Protein AF-A0A2D4SL68-F1 (afdb_monomer)

Structure (mmCIF, N/CA/C/O backbone):
data_AF-A0A2D4SL68-F1
#
_entry.id   AF-A0A2D4SL68-F1
#
loop_
_atom_site.group_PDB
_atom_site.id
_atom_site.type_symbol
_atom_site.label_atom_id
_atom_site.label_alt_id
_atom_site.label_comp_id
_atom_site.label_asym_id
_atom_site.label_entity_id
_atom_site.label_seq_id
_atom_site.pdbx_PDB_ins_code
_atom_site.Cartn_x
_atom_site.Cartn_y
_atom_site.Cartn_z
_atom_site.occupancy
_atom_site.B_iso_or_equiv
_atom_site.auth_seq_id
_atom_site.auth_comp_id
_atom_site.auth_asym_id
_atom_site.auth_atom_id
_atom_site.pdbx_PDB_model_num
ATOM 1 N N . MET A 1 1 ? -15.354 0.102 5.705 1.00 94.56 1 MET A N 1
ATOM 2 C CA . MET A 1 1 ? -15.492 -0.050 4.244 1.00 94.56 1 MET A CA 1
ATOM 3 C C . MET A 1 1 ? -16.709 0.729 3.799 1.00 94.56 1 MET A C 1
ATOM 5 O O . MET A 1 1 ? -17.762 0.611 4.425 1.00 94.56 1 MET A O 1
ATOM 9 N N . LEU A 1 2 ? -16.592 1.509 2.733 1.00 94.75 2 LEU A N 1
ATOM 10 C CA . LEU A 1 2 ? -17.717 2.203 2.116 1.00 94.75 2 LEU A CA 1
ATOM 11 C C . LEU A 1 2 ? -18.391 1.300 1.076 1.00 94.75 2 LEU A C 1
ATOM 13 O O . LEU A 1 2 ? -17.734 0.665 0.252 1.00 94.75 2 LEU A O 1
ATOM 17 N N . LYS A 1 3 ? -19.727 1.238 1.108 1.00 94.50 3 LYS A N 1
ATOM 18 C CA . LYS A 1 3 ? -20.501 0.420 0.159 1.00 94.50 3 LYS A CA 1
ATOM 19 C C . LYS A 1 3 ? -20.326 0.907 -1.287 1.00 94.50 3 LYS A C 1
ATOM 21 O O . LYS A 1 3 ? -20.261 0.088 -2.199 1.00 94.50 3 LYS A O 1
ATOM 26 N N . ASP A 1 4 ? -20.207 2.218 -1.476 1.00 94.00 4 ASP A N 1
ATOM 27 C CA . ASP A 1 4 ? -20.025 2.821 -2.798 1.00 94.00 4 ASP A CA 1
ATOM 28 C C . ASP A 1 4 ? -18.662 2.449 -3.400 1.00 94.00 4 ASP A C 1
ATOM 30 O O . ASP A 1 4 ? -18.604 2.097 -4.576 1.00 94.00 4 ASP A O 1
ATOM 34 N N . HIS A 1 5 ? -17.595 2.387 -2.588 1.00 96.25 5 HIS A N 1
ATOM 35 C CA . HIS A 1 5 ? -16.293 1.858 -3.019 1.00 96.25 5 HIS A CA 1
ATOM 36 C C . HIS A 1 5 ? -16.392 0.409 -3.485 1.00 96.25 5 HIS A C 1
ATOM 38 O O . HIS A 1 5 ? -15.887 0.083 -4.555 1.00 96.25 5 HIS A O 1
ATOM 44 N N . PHE A 1 6 ? -17.082 -0.455 -2.736 1.00 97.25 6 PHE A N 1
ATOM 45 C CA . PHE A 1 6 ? -17.293 -1.842 -3.162 1.00 97.25 6 PHE A CA 1
ATOM 46 C C . PHE A 1 6 ? -17.988 -1.923 -4.530 1.00 97.25 6 PHE A C 1
ATOM 48 O O . PHE A 1 6 ? -17.563 -2.692 -5.389 1.00 97.25 6 PHE A O 1
ATOM 55 N N . HIS A 1 7 ? -19.030 -1.119 -4.761 1.00 96.06 7 HIS A N 1
ATOM 56 C CA . HIS A 1 7 ? -19.737 -1.117 -6.042 1.00 96.06 7 HIS A CA 1
ATOM 57 C C . HIS A 1 7 ? -18.892 -0.555 -7.186 1.00 96.06 7 HIS A C 1
ATOM 59 O O . HIS A 1 7 ? -18.890 -1.132 -8.272 1.00 96.06 7 HIS A O 1
ATOM 65 N N . HIS A 1 8 ? -18.162 0.531 -6.945 1.00 95.88 8 HIS A N 1
ATOM 66 C CA . HIS A 1 8 ? -17.355 1.176 -7.972 1.00 95.88 8 HIS A CA 1
ATOM 67 C C . HIS A 1 8 ? -16.159 0.315 -8.389 1.00 95.88 8 HIS A C 1
ATOM 69 O O . HIS A 1 8 ? -15.967 0.071 -9.575 1.00 95.88 8 HIS A O 1
ATOM 75 N N . PHE A 1 9 ? -15.394 -0.201 -7.422 1.00 97.31 9 PHE A N 1
ATOM 76 C CA . PHE A 1 9 ? -14.240 -1.057 -7.708 1.00 97.31 9 PHE A CA 1
ATOM 77 C C . PHE A 1 9 ? -14.635 -2.490 -8.092 1.00 97.31 9 PHE A C 1
ATOM 79 O O . PHE A 1 9 ? -13.841 -3.175 -8.728 1.00 97.31 9 PHE A O 1
ATOM 86 N N . SER A 1 10 ? -15.846 -2.943 -7.731 1.00 97.50 10 SER A N 1
ATOM 87 C CA . SER A 1 10 ? -16.413 -4.250 -8.110 1.00 97.50 10 SER A CA 1
ATOM 88 C C . SER A 1 10 ? -15.400 -5.406 -7.995 1.00 97.50 10 SER A C 1
ATOM 90 O O . SER A 1 10 ? -15.099 -6.050 -9.005 1.00 97.50 10 SER A O 1
ATOM 92 N N . PRO A 1 11 ? -14.846 -5.671 -6.793 1.00 98.12 11 PRO A N 1
ATOM 93 C CA . PRO A 1 11 ? -13.702 -6.559 -6.658 1.00 98.12 11 PRO A CA 1
ATOM 94 C C . PRO A 1 11 ? -14.009 -7.983 -7.130 1.00 98.12 11 PRO A C 1
ATOM 96 O O . PRO A 1 11 ? -15.110 -8.505 -6.927 1.00 98.12 11 PRO A O 1
ATOM 99 N N . ILE A 1 12 ? -13.010 -8.618 -7.735 1.00 98.38 12 ILE A N 1
ATOM 100 C CA . ILE A 1 12 ? -13.061 -9.981 -8.263 1.00 98.38 12 ILE A CA 1
ATOM 101 C C . ILE A 1 12 ? -12.324 -10.962 -7.347 1.00 98.38 12 ILE A C 1
ATOM 103 O O . ILE A 1 12 ? -11.460 -10.596 -6.550 1.00 98.38 12 ILE A O 1
ATOM 107 N N . CYS A 1 13 ? -12.674 -12.240 -7.453 1.00 98.12 13 CYS A N 1
ATOM 108 C CA . CYS A 1 13 ? -12.059 -13.306 -6.678 1.00 98.12 13 CYS A CA 1
ATOM 109 C C . CYS A 1 13 ? -10.599 -13.538 -7.090 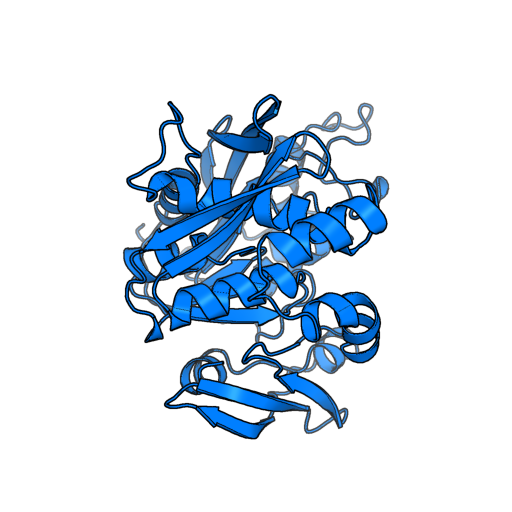1.00 98.12 13 CYS A C 1
ATOM 111 O O . CYS A 1 13 ? -10.326 -14.083 -8.160 1.00 98.12 13 CYS A O 1
ATOM 113 N N . THR A 1 14 ? -9.672 -13.219 -6.185 1.00 95.06 14 THR A N 1
ATOM 114 C CA . THR A 1 14 ? -8.227 -13.434 -6.368 1.00 95.06 14 THR A CA 1
ATOM 115 C C . THR A 1 14 ? -7.869 -14.902 -6.594 1.00 95.06 14 THR A C 1
ATOM 117 O O . THR A 1 14 ? -6.997 -15.196 -7.400 1.00 95.06 14 THR A O 1
ATOM 120 N N . VAL A 1 15 ? -8.576 -15.841 -5.953 1.00 95.44 15 VAL A N 1
ATOM 121 C CA . VAL A 1 15 ? -8.310 -17.284 -6.099 1.00 95.44 15 VAL A CA 1
ATOM 122 C C . VAL A 1 15 ? -8.685 -17.794 -7.488 1.00 95.44 15 VAL A C 1
ATOM 124 O O . VAL A 1 15 ? -7.923 -18.549 -8.083 1.00 95.44 15 VAL A O 1
ATOM 127 N N . CYS A 1 16 ? -9.843 -17.390 -8.022 1.00 96.19 16 CYS A N 1
ATOM 128 C CA . CYS A 1 16 ? -10.225 -17.781 -9.382 1.00 96.19 16 CYS A CA 1
ATOM 129 C C . CYS A 1 16 ? -9.258 -17.160 -10.390 1.00 96.19 16 CYS A C 1
ATOM 131 O O . CYS A 1 16 ? -8.652 -17.885 -11.173 1.00 96.19 16 CYS A O 1
ATOM 133 N N . LYS A 1 17 ? -8.999 -15.851 -10.278 1.00 94.50 17 LYS A N 1
ATOM 134 C CA . LYS A 1 17 ? -8.052 -15.154 -11.153 1.00 94.50 17 LYS A CA 1
ATOM 135 C C . LYS A 1 17 ? -6.696 -15.870 -11.214 1.00 94.50 17 LYS A C 1
ATOM 137 O O . LYS A 1 17 ? -6.200 -16.136 -12.302 1.00 94.50 17 LYS A O 1
ATOM 142 N N . THR A 1 18 ? -6.128 -16.245 -10.068 1.00 91.00 18 THR A N 1
ATOM 143 C CA . THR A 1 18 ? -4.841 -16.955 -10.021 1.00 91.00 18 THR A CA 1
ATOM 144 C C . THR A 1 18 ? -4.916 -18.374 -10.594 1.00 91.00 18 THR A C 1
ATOM 146 O O . THR A 1 18 ? -4.007 -18.781 -11.309 1.00 91.00 18 THR A O 1
ATOM 149 N N . ASN A 1 19 ? -5.976 -19.135 -10.310 1.00 92.31 19 ASN A N 1
ATOM 150 C CA . ASN A 1 19 ? -6.032 -20.556 -10.674 1.00 92.31 19 ASN A CA 1
ATOM 151 C C . ASN A 1 19 ? -6.462 -20.816 -12.123 1.00 92.31 19 ASN A C 1
ATOM 153 O O . ASN A 1 19 ? -6.047 -21.812 -12.711 1.00 92.31 19 ASN A O 1
ATOM 157 N N . ASN A 1 20 ? -7.349 -19.990 -12.677 1.00 90.81 20 ASN A N 1
ATOM 158 C CA . ASN A 1 20 ? -7.955 -20.234 -13.988 1.00 90.81 20 ASN A CA 1
ATOM 159 C C . ASN A 1 20 ? -8.191 -18.961 -14.813 1.00 90.81 20 ASN A C 1
ATOM 161 O O . ASN A 1 20 ? -8.921 -19.020 -15.799 1.00 90.81 20 ASN A O 1
ATOM 165 N N . GLN A 1 21 ? -7.592 -17.831 -14.418 1.00 88.81 21 GLN A N 1
ATOM 166 C CA . GLN A 1 21 ? -7.724 -16.539 -15.103 1.00 88.81 21 GLN A CA 1
ATOM 167 C C . GLN A 1 21 ? -9.180 -16.051 -15.235 1.00 88.81 21 GLN A C 1
ATOM 169 O O . GLN A 1 21 ? -9.484 -15.233 -16.099 1.00 88.81 21 GLN A O 1
ATOM 174 N N . ALA A 1 22 ? -10.092 -16.528 -14.376 1.00 93.19 22 ALA A N 1
ATOM 175 C CA . ALA A 1 22 ? -11.494 -16.128 -14.410 1.00 93.19 22 ALA A CA 1
ATOM 176 C C . ALA A 1 22 ? -11.798 -14.974 -13.442 1.00 93.19 22 ALA A C 1
ATOM 178 O O . ALA A 1 22 ? -11.478 -15.016 -12.249 1.00 93.19 22 ALA A O 1
ATOM 179 N N . GLU A 1 23 ? -12.498 -13.963 -13.951 1.00 95.38 23 GLU A N 1
ATOM 180 C CA . GLU A 1 23 ? -12.920 -12.784 -13.198 1.00 95.38 23 GLU A CA 1
ATOM 181 C C . GLU A 1 23 ? -14.338 -12.952 -12.633 1.00 95.38 23 GLU A C 1
ATOM 183 O O . GLU A 1 23 ? -15.338 -12.550 -13.231 1.00 95.38 23 GLU A O 1
ATOM 188 N N . HIS A 1 24 ? -14.447 -13.538 -11.441 1.00 97.50 24 HIS A N 1
ATOM 189 C CA . HIS A 1 24 ? -15.732 -13.642 -10.745 1.00 97.50 24 HIS A CA 1
ATOM 190 C C . HIS A 1 24 ? -15.898 -12.513 -9.735 1.00 97.50 24 HIS A C 1
ATOM 192 O O . HIS A 1 24 ? -15.178 -12.464 -8.735 1.00 97.50 24 HIS A O 1
ATOM 198 N N . LYS A 1 25 ? -16.868 -11.624 -9.978 1.00 98.06 25 LYS A N 1
ATOM 199 C CA . LYS A 1 25 ? -17.221 -10.544 -9.047 1.00 98.06 25 LYS A CA 1
ATOM 200 C C . LYS A 1 25 ? -17.647 -11.115 -7.701 1.00 98.06 25 LYS A C 1
ATOM 202 O O . LYS A 1 25 ? -18.441 -12.055 -7.628 1.00 98.06 25 LYS A O 1
ATOM 207 N N . LEU A 1 26 ? -17.123 -10.524 -6.639 1.00 98.50 26 LEU A N 1
ATOM 208 C CA . LEU A 1 26 ? -17.465 -10.905 -5.282 1.00 98.50 26 LEU A CA 1
ATOM 209 C C . LEU A 1 26 ? -18.826 -10.334 -4.886 1.00 98.50 26 LEU A C 1
ATOM 211 O O . LEU A 1 26 ? -19.224 -9.257 -5.327 1.00 98.50 26 LEU A O 1
ATOM 215 N N . ILE A 1 27 ? -19.531 -11.054 -4.018 1.00 98.50 27 ILE A N 1
ATOM 216 C CA . ILE A 1 27 ? -20.827 -10.644 -3.478 1.00 98.50 27 ILE A CA 1
ATOM 217 C C . ILE A 1 27 ? -20.641 -10.227 -2.023 1.00 98.50 27 ILE A C 1
ATOM 219 O O . ILE A 1 27 ? -20.079 -10.974 -1.226 1.00 98.50 27 ILE A O 1
ATOM 223 N N . LEU A 1 28 ? -21.122 -9.034 -1.677 1.00 98.50 28 LEU A N 1
ATOM 224 C CA . LEU A 1 28 ? -21.041 -8.472 -0.332 1.00 98.50 28 LEU A CA 1
ATOM 225 C C . LEU A 1 28 ? -22.194 -8.953 0.555 1.00 98.50 28 LEU A C 1
ATOM 227 O O . LEU A 1 28 ? -23.364 -8.741 0.237 1.00 98.50 28 LEU A O 1
ATOM 231 N N . GLN A 1 29 ? -21.848 -9.478 1.727 1.00 98.19 29 GLN A N 1
ATOM 232 C CA . GLN A 1 29 ? -22.763 -9.753 2.825 1.00 98.19 29 GLN A CA 1
ATOM 233 C C . GLN A 1 29 ? -22.363 -8.942 4.063 1.00 98.19 29 GLN A C 1
ATOM 235 O O . GLN A 1 29 ? -21.274 -9.087 4.618 1.00 98.19 29 GLN A O 1
ATOM 240 N N . VAL A 1 30 ? -23.261 -8.060 4.502 1.00 98.19 30 VAL A N 1
ATOM 241 C CA . VAL A 1 30 ? -23.025 -7.153 5.634 1.00 98.19 30 VAL A CA 1
ATOM 242 C C . VAL A 1 30 ? -23.495 -7.810 6.927 1.00 98.19 30 VAL A C 1
ATOM 244 O O . VAL A 1 30 ? -24.644 -8.237 7.009 1.00 98.19 30 VAL A O 1
ATOM 247 N N . ALA A 1 31 ? -22.629 -7.845 7.942 1.00 98.00 31 ALA A N 1
ATOM 248 C CA . ALA A 1 31 ? -22.984 -8.290 9.290 1.00 98.00 31 ALA A CA 1
ATOM 249 C C . ALA A 1 31 ? -23.238 -7.101 10.229 1.00 98.00 31 ALA A C 1
ATOM 251 O O . ALA A 1 31 ? -24.202 -7.102 10.990 1.00 98.00 31 ALA A O 1
ATOM 252 N N . LYS A 1 32 ? -22.407 -6.054 10.143 1.00 97.81 32 LYS A N 1
ATOM 253 C CA . LYS A 1 32 ? -22.480 -4.866 11.000 1.00 97.81 32 LYS A CA 1
ATOM 254 C C . LYS A 1 32 ? -22.141 -3.599 10.229 1.00 97.81 32 LYS A C 1
ATOM 256 O O . LYS A 1 32 ? -21.178 -3.543 9.463 1.00 97.81 32 LYS A O 1
ATOM 261 N N . LYS A 1 33 ? -22.919 -2.550 10.486 1.00 96.19 33 LYS A N 1
ATOM 262 C CA . LYS A 1 33 ? -22.809 -1.235 9.852 1.00 96.19 33 LYS A CA 1
ATOM 263 C C . LYS A 1 33 ? -22.896 -0.133 10.905 1.00 96.19 33 LYS A C 1
ATOM 265 O O . LYS A 1 33 ? -23.710 -0.225 11.820 1.00 96.19 33 LYS A O 1
ATOM 270 N N . VAL A 1 34 ? -22.108 0.925 10.732 1.00 93.56 34 VAL A N 1
ATOM 271 C CA . VAL A 1 34 ? -22.175 2.170 11.508 1.00 93.56 34 VAL A CA 1
ATOM 272 C C . VAL A 1 34 ? -22.242 3.347 10.534 1.00 93.56 34 VAL A C 1
ATOM 274 O O . VAL A 1 34 ? -21.313 3.598 9.767 1.00 93.56 34 VAL A O 1
ATOM 277 N N . GLY A 1 35 ? -23.357 4.082 10.531 1.00 90.69 35 GLY A N 1
ATOM 278 C CA . GLY A 1 35 ? -23.561 5.179 9.578 1.00 90.69 35 GLY A CA 1
ATOM 279 C C . GLY A 1 35 ? -23.593 4.661 8.140 1.00 90.69 35 GLY A C 1
ATOM 280 O O . GLY A 1 35 ? -24.467 3.874 7.810 1.00 90.69 35 GLY A O 1
ATOM 281 N N . VAL A 1 36 ? -22.659 5.076 7.283 1.00 89.69 36 VAL A N 1
ATOM 282 C CA . VAL A 1 36 ? -22.483 4.539 5.913 1.00 89.69 36 VAL A CA 1
ATOM 283 C C . VAL A 1 36 ? -21.385 3.473 5.817 1.00 89.69 36 VAL A C 1
ATOM 285 O O . VAL A 1 36 ? -21.245 2.830 4.778 1.00 89.69 36 VAL A O 1
ATOM 288 N N . ASN A 1 37 ? -20.630 3.263 6.898 1.00 93.38 37 ASN A N 1
ATOM 289 C CA . ASN A 1 37 ? -19.503 2.344 6.936 1.00 93.38 37 ASN A CA 1
ATOM 290 C C . ASN A 1 37 ? -19.967 0.936 7.304 1.00 93.38 37 ASN A C 1
ATOM 292 O O . ASN A 1 37 ? -20.704 0.729 8.267 1.00 93.38 37 ASN A O 1
ATOM 296 N N . ILE A 1 38 ? -19.507 -0.042 6.538 1.00 97.56 38 ILE A N 1
ATOM 297 C CA . ILE A 1 38 ? -19.560 -1.454 6.900 1.00 97.56 38 ILE A CA 1
ATOM 298 C C . ILE A 1 38 ? -18.353 -1.717 7.794 1.00 97.56 38 ILE A C 1
ATOM 300 O O . ILE A 1 38 ? -17.221 -1.487 7.363 1.00 97.56 38 ILE A O 1
ATOM 304 N N . GLU A 1 39 ? -18.620 -2.155 9.022 1.00 97.31 39 GLU A N 1
ATOM 305 C CA . GLU A 1 39 ? -17.613 -2.464 10.045 1.00 97.31 39 GLU A CA 1
ATOM 306 C C . GLU A 1 39 ? -17.250 -3.949 10.021 1.00 97.31 39 GLU A C 1
ATOM 308 O O . GLU A 1 39 ? -16.078 -4.306 10.114 1.00 97.31 39 GLU A O 1
ATOM 313 N N . GLU A 1 40 ? -18.255 -4.816 9.867 1.00 98.38 40 GLU A N 1
ATOM 314 C CA . GLU A 1 40 ? -18.073 -6.266 9.824 1.00 98.38 40 GLU A CA 1
ATOM 315 C C . GLU A 1 40 ? -18.962 -6.876 8.737 1.00 98.38 40 GLU A C 1
ATOM 317 O O . GLU A 1 40 ? -20.089 -6.433 8.479 1.00 98.38 40 GLU A O 1
ATOM 322 N N . GLY A 1 41 ? -18.462 -7.919 8.093 1.00 98.38 41 GLY A N 1
ATOM 323 C CA . GLY A 1 41 ? -19.148 -8.616 7.015 1.00 98.38 41 GLY A CA 1
ATOM 324 C C . GLY A 1 41 ? -18.195 -9.558 6.30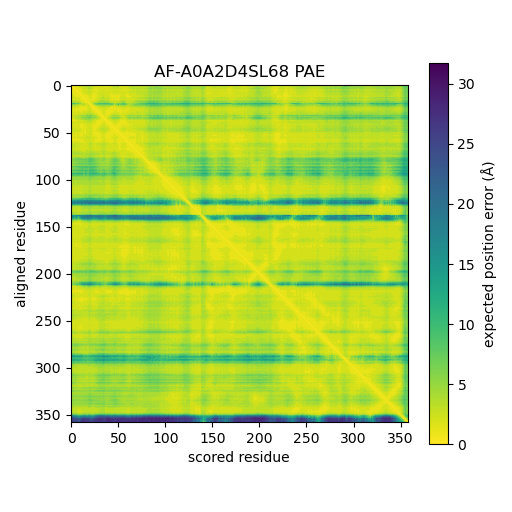5 1.00 98.38 41 GLY A C 1
ATOM 325 O O . GLY A 1 41 ? -17.122 -9.877 6.813 1.00 98.38 41 GLY A O 1
ATOM 326 N N . HIS A 1 42 ? -18.575 -9.991 5.116 1.00 98.56 42 HIS A N 1
ATOM 327 C CA . HIS A 1 42 ? -17.683 -10.726 4.238 1.00 98.56 42 HIS A CA 1
ATOM 328 C C . HIS A 1 42 ? -18.073 -10.520 2.779 1.00 98.56 42 HIS A C 1
ATOM 330 O O . HIS A 1 42 ? -19.218 -10.199 2.457 1.00 98.56 42 HIS A O 1
ATOM 336 N N . LEU A 1 43 ? -17.103 -10.715 1.898 1.00 98.56 43 LEU A N 1
ATOM 337 C CA . LEU A 1 43 ? -17.315 -10.906 0.476 1.00 98.56 43 LEU A CA 1
ATOM 338 C C . LEU A 1 43 ? -17.190 -12.400 0.175 1.00 98.56 43 LEU A C 1
ATOM 340 O O . LEU A 1 43 ? -16.349 -13.071 0.770 1.00 98.56 43 LEU A O 1
ATOM 344 N N . TYR A 1 44 ? -17.983 -12.939 -0.744 1.00 97.94 44 TYR A N 1
ATOM 345 C CA . TYR A 1 44 ? -17.821 -14.325 -1.183 1.00 97.94 44 TYR A CA 1
ATOM 346 C C . TYR A 1 44 ? -17.848 -14.451 -2.702 1.00 97.94 44 TYR A C 1
ATOM 348 O O . TYR A 1 44 ? -18.523 -13.693 -3.401 1.00 97.94 44 TYR A O 1
ATOM 356 N N . CYS A 1 45 ? -17.094 -15.420 -3.214 1.00 98.25 45 CYS A N 1
ATOM 357 C CA . CYS A 1 45 ? -17.104 -15.776 -4.624 1.00 98.25 45 CYS A CA 1
ATOM 358 C C . CYS A 1 45 ? -18.266 -16.743 -4.908 1.00 98.25 45 CYS A C 1
ATOM 360 O O . CYS A 1 45 ? -18.345 -17.790 -4.256 1.00 98.25 45 CYS A O 1
ATOM 362 N N . PRO A 1 46 ? -19.154 -16.452 -5.877 1.00 97.75 46 PRO A N 1
ATOM 363 C CA . PRO A 1 46 ? -20.251 -17.356 -6.218 1.00 97.75 46 PRO A CA 1
ATOM 364 C C . PRO A 1 46 ? -19.769 -18.683 -6.823 1.00 97.75 46 PRO A C 1
ATOM 366 O O . PRO A 1 46 ? -20.471 -19.680 -6.670 1.00 97.75 46 PRO A O 1
ATOM 369 N N . GLU A 1 47 ? -18.573 -18.726 -7.417 1.00 97.56 47 GLU A N 1
ATOM 370 C CA . GLU A 1 47 ? -18.026 -19.923 -8.067 1.00 97.56 47 GLU A CA 1
ATOM 371 C C . GLU A 1 47 ? -17.229 -20.802 -7.101 1.00 97.56 47 GLU A C 1
ATOM 373 O O . GLU A 1 47 ? -17.713 -21.839 -6.652 1.00 97.56 47 GLU A O 1
ATOM 378 N N . CYS A 1 48 ? -16.026 -20.373 -6.702 1.00 96.50 48 CYS A N 1
ATOM 379 C CA . CYS A 1 48 ? -15.144 -21.184 -5.855 1.00 96.50 48 CYS A CA 1
ATOM 380 C C . CYS A 1 48 ? -15.528 -21.185 -4.367 1.00 96.50 48 CYS A C 1
ATOM 382 O O . CYS A 1 48 ? -14.844 -21.810 -3.559 1.00 96.50 48 CYS A O 1
ATOM 384 N N . LYS A 1 49 ? -16.585 -20.452 -3.986 1.00 96.69 49 LYS A N 1
ATOM 385 C CA . LYS A 1 49 ? -17.082 -20.306 -2.605 1.00 96.69 49 LYS A CA 1
ATOM 386 C C . LYS A 1 49 ? -16.075 -19.717 -1.613 1.00 96.69 49 LYS A C 1
ATOM 388 O O . LYS A 1 49 ? -16.324 -19.742 -0.410 1.00 96.69 49 LYS A O 1
ATOM 393 N N . LYS A 1 50 ? -14.959 -19.153 -2.092 1.00 97.31 50 LYS A N 1
ATOM 394 C CA . LYS A 1 50 ? -13.988 -18.463 -1.237 1.00 97.31 50 LYS A CA 1
ATOM 395 C C . LYS A 1 50 ? -14.657 -17.287 -0.531 1.00 97.31 50 LYS A C 1
ATOM 397 O O . LYS A 1 50 ? -15.406 -16.539 -1.161 1.00 97.31 50 LYS A O 1
ATOM 402 N N . VAL A 1 51 ? -14.361 -17.132 0.756 1.00 98.12 51 VAL A N 1
ATOM 403 C CA . VAL A 1 51 ? -14.883 -16.065 1.612 1.00 98.12 51 VAL A CA 1
ATOM 404 C C . VAL A 1 51 ? -13.736 -15.158 2.043 1.00 98.12 51 VAL A C 1
ATOM 406 O O . VAL A 1 51 ? -12.669 -15.631 2.424 1.00 98.12 51 VAL A O 1
ATOM 409 N N . TYR A 1 52 ? -13.984 -13.856 1.996 1.00 98.50 52 TYR A N 1
ATOM 410 C CA . TYR A 1 52 ? -13.050 -12.791 2.326 1.00 98.50 52 TYR A CA 1
ATOM 411 C C . TYR A 1 52 ? -13.678 -11.914 3.414 1.00 98.50 52 TYR A C 1
ATOM 413 O O . TYR A 1 52 ? -14.677 -11.239 3.151 1.00 98.50 52 TYR A O 1
ATOM 421 N N . PRO A 1 53 ? -13.176 -11.939 4.654 1.00 98.50 53 PRO A N 1
ATOM 422 C CA . PRO A 1 53 ? -13.805 -11.215 5.748 1.00 98.50 53 PRO A CA 1
ATOM 423 C C . PRO A 1 53 ? -13.589 -9.703 5.639 1.00 98.50 53 PRO A C 1
ATOM 425 O O . PRO A 1 53 ? -12.596 -9.227 5.092 1.00 98.50 53 PRO A O 1
ATOM 428 N N . ILE A 1 54 ? -14.524 -8.947 6.208 1.00 98.62 54 ILE A N 1
ATOM 429 C CA . ILE A 1 54 ? -14.401 -7.512 6.462 1.00 98.62 54 ILE A CA 1
ATOM 430 C C . ILE A 1 54 ? -14.325 -7.348 7.976 1.00 98.62 54 ILE A C 1
ATOM 432 O O . ILE A 1 54 ? -15.280 -7.699 8.670 1.00 98.62 54 ILE A O 1
ATOM 436 N N . LEU A 1 55 ? -13.203 -6.832 8.481 1.00 98.00 55 LEU A N 1
ATOM 437 C CA . LEU A 1 55 ? -12.944 -6.644 9.912 1.00 98.00 55 LEU A CA 1
ATOM 438 C C . LEU A 1 55 ? -12.497 -5.203 10.163 1.00 98.00 55 LEU A C 1
ATOM 440 O O . LEU A 1 55 ? -11.632 -4.712 9.446 1.00 98.00 55 LEU A O 1
ATOM 444 N N . HIS A 1 56 ? -13.060 -4.520 11.166 1.00 96.94 56 HIS A N 1
ATOM 445 C CA . HIS A 1 56 ? -12.793 -3.088 11.431 1.00 96.94 56 HIS A CA 1
ATOM 446 C C . HIS A 1 56 ? -13.006 -2.199 10.196 1.00 96.94 56 HIS A C 1
ATOM 448 O O . HIS A 1 56 ? -12.287 -1.232 9.956 1.00 96.94 56 HIS A O 1
ATOM 454 N N . GLY A 1 57 ? -13.959 -2.589 9.350 1.00 97.62 57 GLY A N 1
ATOM 455 C CA . GLY A 1 57 ? -14.217 -1.954 8.070 1.00 9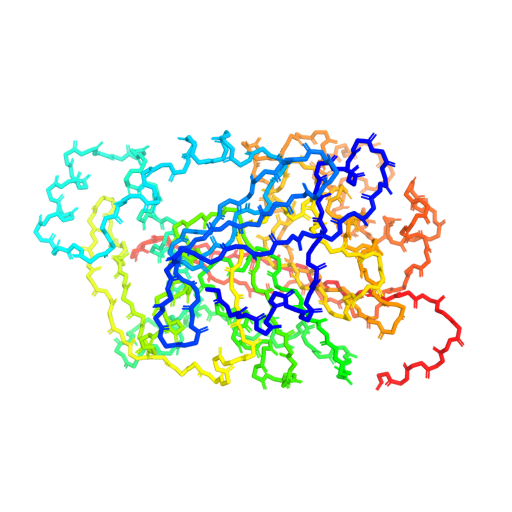7.62 57 GLY A CA 1
ATOM 456 C C . GLY A 1 57 ? -13.116 -2.125 7.023 1.00 97.62 57 GLY A C 1
ATOM 457 O O . GLY A 1 57 ? -13.143 -1.408 6.027 1.00 97.62 57 GLY A O 1
ATOM 458 N N . ILE A 1 58 ? -12.198 -3.070 7.193 1.00 98.56 58 ILE A N 1
ATOM 459 C CA . ILE A 1 58 ? -11.134 -3.385 6.238 1.00 98.56 58 ILE A CA 1
ATOM 460 C C . ILE A 1 58 ? -11.463 -4.737 5.592 1.00 98.56 58 ILE A C 1
ATOM 462 O O . ILE A 1 58 ? -11.445 -5.763 6.279 1.00 98.56 58 ILE A O 1
ATOM 466 N N . PRO A 1 59 ? -11.800 -4.775 4.293 1.00 98.56 59 PRO A N 1
ATOM 467 C CA . PRO A 1 59 ? -11.887 -6.013 3.527 1.00 98.56 59 PRO A CA 1
ATOM 468 C C . PRO A 1 59 ? -10.514 -6.665 3.412 1.00 98.56 59 PRO A C 1
ATOM 470 O O . PRO A 1 59 ? -9.546 -5.991 3.073 1.00 98.56 59 PRO A O 1
ATOM 473 N N . ILE A 1 60 ? -10.441 -7.968 3.666 1.00 98.62 60 ILE A N 1
ATOM 474 C CA . ILE A 1 60 ? -9.220 -8.770 3.556 1.00 98.62 60 ILE A CA 1
ATOM 475 C C . ILE A 1 60 ? -9.310 -9.603 2.277 1.00 98.62 60 ILE A C 1
ATOM 477 O O . ILE A 1 60 ? -9.893 -10.685 2.271 1.00 98.62 60 ILE A O 1
ATOM 481 N N . LEU A 1 61 ?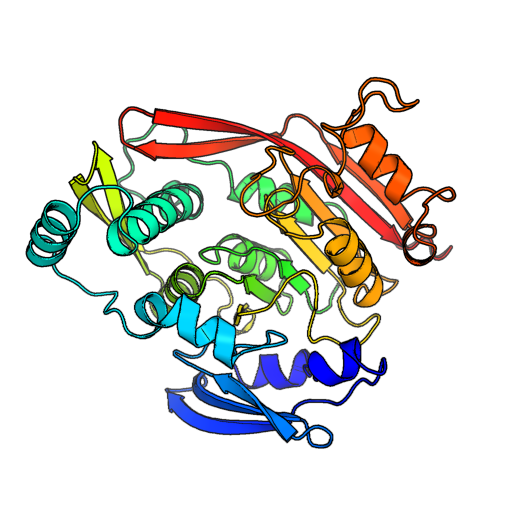 -8.751 -9.080 1.185 1.00 98.00 61 LEU A N 1
ATOM 482 C CA . LEU A 1 61 ? -8.842 -9.616 -0.179 1.00 98.00 61 LEU A CA 1
ATOM 483 C C . LEU A 1 61 ? -7.510 -10.195 -0.665 1.00 98.00 61 LEU A C 1
ATOM 485 O O . LEU A 1 61 ? -7.083 -9.976 -1.794 1.00 98.00 61 LEU A O 1
ATOM 489 N N . VAL A 1 62 ? -6.860 -10.966 0.199 1.00 96.56 62 VAL A N 1
ATOM 490 C CA . VAL A 1 62 ? -5.648 -11.729 -0.126 1.00 96.56 62 VAL A CA 1
ATOM 491 C C . VAL A 1 62 ? -6.005 -13.139 -0.623 1.00 96.56 62 VAL A C 1
ATOM 493 O O . VAL A 1 62 ? -7.083 -13.633 -0.291 1.00 96.56 62 VAL A O 1
ATOM 496 N N . PRO A 1 63 ? -5.139 -13.836 -1.381 1.00 93.12 63 PRO A N 1
ATOM 497 C CA . PRO A 1 63 ? -5.441 -15.185 -1.878 1.00 93.12 63 PRO A CA 1
ATOM 498 C C . PRO A 1 63 ? -5.769 -16.202 -0.766 1.00 93.12 63 PRO A C 1
ATOM 500 O O . PRO A 1 63 ? -6.660 -17.041 -0.923 1.00 93.12 63 PRO A O 1
ATOM 503 N N . ASN A 1 64 ? -5.076 -16.109 0.375 1.00 95.62 64 ASN A N 1
ATOM 504 C CA . ASN A 1 64 ? -5.261 -16.977 1.541 1.00 95.62 64 ASN A CA 1
ATOM 505 C C . ASN A 1 64 ? -5.595 -16.144 2.800 1.00 95.62 64 ASN A C 1
ATOM 507 O O . ASN A 1 64 ? -4.706 -15.863 3.609 1.00 95.62 64 ASN A O 1
ATOM 511 N N . PRO A 1 65 ? -6.860 -15.705 2.965 1.00 95.94 65 PRO A N 1
ATOM 512 C CA . PRO A 1 65 ? -7.278 -14.887 4.100 1.00 95.94 65 PRO A CA 1
ATOM 513 C C . PRO A 1 65 ? -7.112 -15.608 5.439 1.00 95.94 65 PRO A C 1
ATOM 515 O O . PRO A 1 65 ? -6.849 -14.956 6.443 1.00 95.94 65 PRO A O 1
ATOM 518 N N . GLU A 1 66 ? -7.216 -16.936 5.477 1.00 96.06 66 GLU A N 1
ATOM 519 C CA . GLU A 1 66 ? -7.053 -17.723 6.696 1.00 96.06 66 GLU A CA 1
ATOM 520 C C . GLU A 1 66 ? -5.613 -17.637 7.217 1.00 96.06 66 GLU A C 1
ATOM 522 O O . GLU A 1 66 ? -5.403 -17.295 8.382 1.00 96.06 66 GLU A O 1
ATOM 527 N N . ALA A 1 67 ? -4.620 -17.874 6.351 1.00 97.00 67 ALA A N 1
ATOM 528 C CA . ALA A 1 67 ? -3.207 -17.740 6.713 1.00 97.00 67 ALA A CA 1
ATOM 529 C C . ALA A 1 67 ? -2.856 -16.295 7.099 1.00 97.00 67 ALA A C 1
ATOM 531 O O . ALA A 1 67 ? -2.181 -16.063 8.102 1.00 97.00 67 ALA A O 1
ATOM 532 N N . TYR A 1 68 ? -3.376 -15.318 6.354 1.00 97.25 68 TYR A N 1
ATOM 533 C CA . TYR A 1 68 ? -3.173 -13.904 6.654 1.00 97.25 68 TYR A CA 1
ATOM 534 C C . TYR A 1 68 ? -3.719 -13.505 8.031 1.00 97.25 68 TYR A C 1
ATOM 536 O O . TYR A 1 68 ? -3.036 -12.823 8.796 1.00 97.25 68 TYR A O 1
ATOM 544 N N . ILE A 1 69 ? -4.932 -13.949 8.380 1.00 96.88 69 ILE A N 1
ATOM 545 C CA . ILE A 1 69 ? -5.538 -13.668 9.688 1.00 96.88 69 ILE A CA 1
ATOM 546 C C . ILE A 1 69 ? -4.739 -14.330 10.806 1.00 96.88 69 ILE A C 1
ATOM 548 O O . ILE A 1 69 ? -4.521 -13.695 11.833 1.00 96.88 69 ILE A O 1
ATOM 552 N N . GLN A 1 70 ? -4.275 -15.570 10.619 1.00 96.38 70 GLN A N 1
ATOM 553 C CA . GLN A 1 70 ? -3.432 -16.250 11.609 1.00 96.38 70 GLN A CA 1
ATOM 554 C C . GLN A 1 70 ? -2.150 -15.460 11.893 1.00 96.38 70 GLN A C 1
ATOM 556 O O . GLN A 1 70 ? -1.786 -15.281 13.053 1.00 96.38 70 GLN A O 1
ATOM 561 N N . GLN A 1 71 ? -1.508 -14.930 10.850 1.00 94.44 71 GLN A N 1
ATOM 562 C CA . GLN A 1 71 ? -0.303 -14.107 10.976 1.00 94.44 71 GLN A CA 1
ATOM 563 C C . GLN A 1 71 ? -0.599 -12.717 11.565 1.00 94.44 71 GLN A C 1
ATOM 565 O O . GLN A 1 71 ? 0.210 -12.175 12.313 1.00 94.44 71 GLN A O 1
ATOM 570 N N . SER A 1 72 ? -1.780 -12.161 11.284 1.00 94.75 72 SER A N 1
ATOM 571 C CA . SER A 1 72 ? -2.171 -10.799 11.673 1.00 94.75 72 SER A CA 1
ATOM 572 C C . SER A 1 72 ? -3.046 -10.730 12.929 1.00 94.75 72 SER A C 1
ATOM 574 O O . SER A 1 72 ? -3.533 -9.653 13.279 1.00 94.75 72 SER A O 1
ATOM 576 N N . ILE A 1 73 ? -3.270 -11.849 13.627 1.00 94.94 73 ILE A N 1
ATOM 577 C CA . ILE A 1 73 ? -4.292 -11.957 14.681 1.00 94.94 73 ILE A CA 1
ATOM 578 C C . ILE A 1 73 ? -4.096 -10.943 15.811 1.00 94.94 73 ILE A C 1
ATOM 580 O O . ILE A 1 73 ? -5.066 -10.370 16.316 1.00 94.94 73 ILE A O 1
ATOM 584 N N . LEU A 1 74 ? -2.840 -10.665 16.172 1.00 92.06 74 LEU A N 1
ATOM 585 C CA . LEU A 1 74 ? -2.510 -9.657 17.175 1.00 92.06 74 LEU A CA 1
ATOM 586 C C . LEU A 1 74 ? -2.921 -8.263 16.693 1.00 92.06 74 LEU A C 1
ATOM 588 O O . LEU A 1 74 ? -3.604 -7.553 17.417 1.00 92.06 74 LEU A O 1
ATOM 592 N N . HIS A 1 75 ? -2.610 -7.894 15.451 1.00 92.94 75 HIS A N 1
ATOM 593 C CA . HIS A 1 75 ? -2.971 -6.588 14.885 1.00 92.94 75 HIS A CA 1
ATOM 594 C C . HIS A 1 75 ? -4.490 -6.408 14.734 1.00 92.94 75 HIS A C 1
ATOM 596 O O . HIS A 1 75 ? -5.019 -5.303 14.896 1.00 92.94 75 HIS A O 1
ATOM 602 N N . ILE A 1 76 ? -5.201 -7.503 14.450 1.00 94.88 76 ILE A N 1
ATOM 603 C CA . ILE A 1 76 ? -6.660 -7.519 14.310 1.00 94.88 76 ILE A CA 1
ATOM 604 C C . ILE A 1 76 ? -7.348 -7.340 15.668 1.00 94.88 76 ILE A C 1
ATOM 606 O O . ILE A 1 76 ? -8.313 -6.583 15.771 1.00 94.88 76 ILE A O 1
ATOM 610 N N . THR A 1 77 ? -6.875 -8.023 16.711 1.00 93.88 77 THR A N 1
ATOM 611 C CA . THR A 1 77 ? -7.558 -8.066 18.018 1.00 93.88 77 THR A CA 1
ATOM 612 C C . THR A 1 77 ? -7.062 -7.017 19.013 1.00 93.88 77 THR A C 1
ATOM 614 O O . THR A 1 77 ? -7.776 -6.687 19.959 1.00 93.88 77 THR A O 1
ATOM 617 N N . GLN A 1 78 ? -5.867 -6.460 18.807 1.00 89.25 78 GLN A N 1
ATOM 618 C CA . GLN A 1 78 ? -5.260 -5.499 19.722 1.00 89.25 78 GLN A CA 1
ATOM 619 C C . GLN A 1 78 ? -6.102 -4.225 19.872 1.00 89.25 78 GLN A C 1
ATOM 621 O O . GLN A 1 78 ? -6.572 -3.623 18.902 1.00 89.25 78 GLN A O 1
ATOM 626 N N . ASN A 1 79 ? -6.230 -3.755 21.112 1.00 87.69 79 ASN A N 1
ATOM 627 C CA . ASN A 1 79 ? -6.756 -2.426 21.384 1.00 87.69 79 ASN A CA 1
ATOM 628 C C . ASN A 1 79 ? -5.718 -1.365 20.975 1.00 87.69 79 ASN A C 1
ATOM 630 O O . ASN A 1 79 ? -4.595 -1.383 21.472 1.00 87.69 79 ASN A O 1
ATOM 634 N N . ILE A 1 80 ? -6.096 -0.442 20.088 1.00 86.31 80 ILE A N 1
ATOM 635 C CA . ILE A 1 80 ? -5.238 0.680 19.660 1.00 86.31 80 ILE A CA 1
ATOM 636 C C . ILE A 1 80 ? -5.300 1.868 20.630 1.00 86.31 80 ILE A C 1
ATOM 638 O O . ILE A 1 80 ? -4.418 2.719 20.625 1.00 86.31 80 ILE A O 1
ATOM 642 N N . ASN A 1 81 ? -6.319 1.903 21.494 1.00 85.62 81 ASN A N 1
ATOM 643 C CA . ASN A 1 81 ? -6.558 2.953 22.479 1.00 85.62 81 ASN A CA 1
ATOM 644 C C . ASN A 1 81 ? -6.089 2.493 23.864 1.00 85.62 81 ASN A C 1
ATOM 646 O O . ASN A 1 81 ? -6.885 2.292 24.785 1.00 85.62 81 ASN A O 1
ATOM 650 N N . THR A 1 82 ? -4.787 2.268 24.000 1.00 89.12 82 THR A N 1
ATOM 651 C CA . THR A 1 82 ? -4.143 1.917 25.272 1.00 89.12 82 THR A CA 1
ATOM 652 C C . THR A 1 82 ? -3.710 3.167 26.039 1.00 89.12 82 THR A C 1
ATOM 654 O O . THR A 1 82 ? -3.582 4.265 25.487 1.00 89.12 82 THR A O 1
ATOM 657 N N . THR A 1 83 ? -3.474 3.025 27.345 1.00 89.38 83 THR A N 1
ATOM 658 C CA . THR A 1 83 ? -2.908 4.104 28.167 1.00 89.38 83 THR A CA 1
ATOM 659 C C . THR A 1 83 ? -1.377 4.105 28.077 1.00 89.38 83 THR A C 1
ATOM 661 O O . THR A 1 83 ? -0.780 3.052 27.838 1.00 89.38 83 THR A O 1
ATOM 664 N N . PRO A 1 84 ? -0.706 5.247 28.325 1.00 85.69 84 PRO A N 1
ATOM 665 C CA . PRO A 1 84 ? 0.756 5.284 28.399 1.00 85.69 84 PRO A CA 1
ATOM 666 C C . PRO A 1 84 ? 1.331 4.287 29.416 1.00 85.69 84 PRO A C 1
ATOM 668 O O . PRO A 1 84 ? 2.328 3.632 29.133 1.00 85.69 84 PRO A O 1
ATOM 671 N N . PHE A 1 85 ? 0.661 4.121 30.564 1.00 89.00 85 PHE A N 1
ATOM 672 C CA . PHE A 1 85 ? 1.054 3.160 31.597 1.00 89.00 85 PHE A CA 1
ATOM 673 C C . PHE A 1 85 ? 1.047 1.717 31.077 1.00 89.00 85 PHE A C 1
ATOM 675 O O . PHE A 1 85 ? 2.006 0.979 31.291 1.00 89.00 85 PHE A O 1
ATOM 682 N N . PHE A 1 86 ? -0.013 1.322 30.363 1.00 90.31 86 PHE A N 1
ATOM 683 C CA . PHE A 1 86 ? -0.103 -0.005 29.755 1.00 90.31 86 PHE A CA 1
ATOM 684 C C . PHE A 1 86 ? 1.017 -0.223 28.732 1.00 90.31 86 PHE A C 1
ATOM 686 O O . PHE A 1 86 ? 1.721 -1.227 28.784 1.00 90.31 86 PHE A O 1
ATOM 693 N N . ASP A 1 87 ? 1.222 0.736 27.828 1.00 86.44 87 ASP A N 1
ATOM 694 C CA . ASP A 1 87 ? 2.198 0.590 26.745 1.00 86.44 87 ASP A CA 1
ATOM 695 C C . ASP A 1 87 ? 3.640 0.533 27.209 1.00 86.44 87 ASP A C 1
ATOM 697 O O . ASP A 1 87 ? 4.459 -0.111 26.542 1.00 86.44 87 ASP A O 1
ATOM 701 N N . GLN A 1 88 ? 3.934 1.227 28.308 1.00 83.69 88 GLN A N 1
ATOM 702 C CA . GLN A 1 88 ? 5.232 1.186 28.948 1.00 83.69 88 GLN A CA 1
ATOM 703 C C . GLN A 1 88 ? 5.488 -0.211 29.506 1.00 83.69 88 GLN A C 1
ATOM 705 O O . GLN A 1 88 ? 6.421 -0.872 29.062 1.00 83.69 88 GLN A O 1
ATOM 710 N N . TRP A 1 89 ? 4.623 -0.705 30.395 1.00 89.25 89 TRP A N 1
ATOM 711 C CA . TRP A 1 89 ? 4.833 -2.008 31.023 1.00 89.25 89 TRP A CA 1
ATOM 712 C C . TRP A 1 89 ? 4.817 -3.155 30.023 1.00 89.25 89 TRP A C 1
ATOM 714 O O . TRP A 1 89 ? 5.701 -4.006 30.071 1.00 89.25 89 TRP A O 1
ATOM 724 N N . VAL A 1 90 ? 3.868 -3.175 29.084 1.00 88.56 90 VAL A N 1
ATOM 725 C CA . VAL A 1 90 ? 3.829 -4.222 28.053 1.00 88.56 90 VAL A CA 1
ATOM 726 C C . VAL A 1 90 ? 5.046 -4.119 27.138 1.00 88.56 90 VAL A C 1
ATOM 728 O O . VAL A 1 90 ? 5.690 -5.125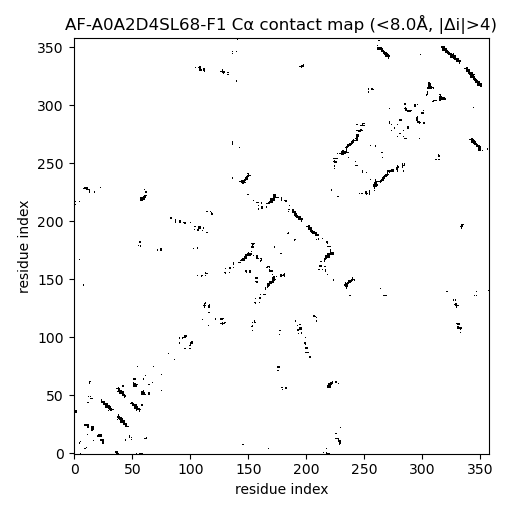 26.866 1.00 88.56 90 VAL A O 1
ATOM 731 N N . GLY A 1 91 ? 5.411 -2.911 26.699 1.00 83.56 91 GLY A N 1
ATOM 732 C CA . GLY A 1 91 ? 6.569 -2.706 25.829 1.00 83.56 91 GLY A CA 1
ATOM 733 C C . GLY A 1 91 ? 7.893 -3.112 26.474 1.00 83.56 91 GLY A C 1
ATOM 734 O O . GLY A 1 91 ? 8.687 -3.810 25.848 1.00 83.56 91 GLY A O 1
ATOM 735 N N . GLU A 1 92 ? 8.126 -2.695 27.717 1.00 86.88 92 GLU A N 1
ATOM 736 C CA . GLU A 1 92 ? 9.334 -3.037 28.471 1.00 86.88 92 GLU A CA 1
ATOM 737 C C . GLU A 1 92 ? 9.376 -4.529 28.832 1.00 86.88 92 GLU A C 1
ATOM 739 O O . GLU A 1 92 ? 10.435 -5.141 28.720 1.00 86.88 92 GLU A O 1
ATOM 744 N N . SER A 1 93 ? 8.234 -5.136 29.179 1.00 91.56 93 SER A N 1
ATOM 745 C CA . SER A 1 93 ? 8.172 -6.560 29.551 1.00 91.56 93 SER A CA 1
ATOM 746 C C . SER A 1 93 ? 8.305 -7.501 28.353 1.00 91.56 93 SER A C 1
ATOM 748 O O . SER A 1 93 ? 8.954 -8.536 28.463 1.00 91.56 93 SER A O 1
ATOM 750 N N . CYS A 1 94 ? 7.697 -7.172 27.207 1.00 89.25 94 CYS A N 1
ATOM 751 C CA . CYS A 1 94 ? 7.844 -7.967 25.983 1.00 89.25 94 CYS A CA 1
ATOM 752 C C . CYS A 1 94 ? 9.253 -7.853 25.389 1.00 89.25 94 CYS A C 1
ATOM 754 O O . CYS A 1 94 ? 9.705 -8.769 24.705 1.00 89.25 94 CYS A O 1
ATOM 756 N N . GLY A 1 95 ? 9.935 -6.735 25.645 1.00 87.94 95 GLY A N 1
ATOM 757 C CA . GLY A 1 95 ? 11.291 -6.495 25.181 1.00 87.94 95 GLY A CA 1
ATOM 758 C C . GLY A 1 95 ? 11.398 -6.171 23.683 1.00 87.94 95 GLY A C 1
ATOM 759 O O . GLY A 1 95 ? 10.399 -6.160 22.945 1.00 87.94 95 GLY A O 1
ATOM 760 N N . PRO A 1 96 ? 12.628 -5.868 23.230 1.00 87.75 96 PRO A N 1
ATOM 761 C CA . PRO A 1 96 ? 12.902 -5.503 21.847 1.00 87.75 96 PRO A CA 1
ATOM 762 C C . PRO A 1 96 ? 12.628 -6.667 20.893 1.00 87.75 96 PRO A C 1
ATOM 764 O O . PRO A 1 96 ? 12.850 -7.828 21.231 1.00 87.75 96 PRO A O 1
ATOM 767 N N . SER A 1 97 ? 12.201 -6.348 19.672 1.00 88.00 97 SER A N 1
ATOM 768 C CA . SER A 1 97 ? 11.912 -7.325 18.601 1.00 88.00 97 SER A CA 1
ATOM 769 C C . SER A 1 97 ? 10.720 -8.254 18.863 1.00 88.00 97 SER A C 1
ATOM 771 O O . SER A 1 97 ? 10.420 -9.116 18.040 1.00 88.00 97 SER A O 1
ATOM 773 N N . SER A 1 98 ? 10.000 -8.071 19.973 1.00 91.31 98 SER A N 1
ATOM 774 C CA . SER A 1 98 ? 8.682 -8.680 20.145 1.00 91.31 98 SER A CA 1
ATOM 775 C C . SER A 1 98 ? 7.714 -8.164 19.076 1.00 91.31 98 SER A C 1
ATOM 777 O O . SER A 1 98 ? 7.855 -7.041 18.588 1.00 91.31 98 SER A O 1
ATOM 779 N N . SER A 1 99 ? 6.684 -8.943 18.737 1.00 88.69 99 SER A N 1
ATOM 780 C CA . SER A 1 99 ? 5.647 -8.509 17.786 1.00 88.69 99 SER A CA 1
ATOM 781 C C . SER A 1 99 ? 5.004 -7.180 18.202 1.00 88.69 99 SER A C 1
ATOM 783 O O . SER A 1 99 ? 4.743 -6.319 17.360 1.00 88.69 99 SER A O 1
ATOM 785 N N . TYR A 1 100 ? 4.819 -6.978 19.510 1.00 89.38 100 TYR A N 1
ATOM 786 C CA . TYR A 1 100 ? 4.324 -5.730 20.082 1.00 89.38 100 TYR A CA 1
ATOM 787 C C . TYR A 1 100 ? 5.261 -4.548 19.811 1.00 89.38 100 TYR A C 1
ATOM 789 O O . TYR A 1 100 ? 4.822 -3.493 19.350 1.00 89.38 100 TYR A O 1
ATOM 797 N N . ASP A 1 101 ? 6.555 -4.717 20.091 1.00 90.06 101 ASP A N 1
ATOM 798 C CA . ASP A 1 101 ? 7.551 -3.672 19.878 1.00 90.06 101 ASP A CA 1
ATOM 799 C C . ASP A 1 101 ? 7.733 -3.366 18.387 1.00 90.06 101 ASP A C 1
ATOM 801 O O . ASP A 1 101 ? 7.628 -2.203 18.009 1.00 90.06 101 ASP A O 1
ATOM 805 N N . LEU A 1 102 ? 7.884 -4.379 17.526 1.00 92.00 102 LEU A N 1
ATOM 806 C CA . LEU A 1 102 ? 8.013 -4.197 16.074 1.00 92.00 102 LEU A CA 1
ATOM 807 C C . LEU A 1 102 ? 6.831 -3.410 15.493 1.00 92.00 102 LEU A C 1
ATOM 809 O O . LEU A 1 102 ? 7.038 -2.443 14.762 1.00 92.00 102 LEU A O 1
ATOM 813 N N . THR A 1 103 ? 5.599 -3.747 15.888 1.00 92.75 103 THR A N 1
ATOM 814 C CA . THR A 1 103 ? 4.396 -3.006 15.468 1.00 92.75 103 THR A CA 1
ATOM 815 C C . THR A 1 103 ? 4.485 -1.531 15.853 1.00 92.75 103 THR A C 1
ATOM 817 O O . THR A 1 103 ? 4.273 -0.653 15.018 1.00 92.75 103 THR A O 1
ATOM 820 N N . LYS A 1 104 ? 4.837 -1.233 17.112 1.00 92.62 104 LYS A N 1
ATOM 821 C CA . LYS A 1 104 ? 4.977 0.153 17.582 1.00 92.62 104 LYS A CA 1
ATOM 822 C C . LYS A 1 104 ? 6.122 0.887 16.889 1.00 92.62 104 LYS A C 1
ATOM 824 O O . LYS A 1 104 ? 5.981 2.079 16.630 1.00 92.62 104 LYS A O 1
ATOM 829 N N . GLN A 1 105 ? 7.229 0.210 16.587 1.00 94.25 105 GLN A N 1
ATOM 830 C CA . GLN A 1 105 ? 8.344 0.801 15.850 1.00 94.25 105 GLN A CA 1
ATOM 831 C C . GLN A 1 105 ? 7.893 1.229 14.450 1.00 94.25 105 GLN A C 1
ATOM 833 O O . GLN A 1 105 ? 8.028 2.405 14.113 1.00 94.25 105 GLN A O 1
ATOM 838 N N . TYR A 1 106 ? 7.280 0.323 13.681 1.00 94.38 106 TYR A N 1
ATOM 839 C CA . TYR A 1 106 ? 6.784 0.635 12.340 1.00 94.38 106 TYR A CA 1
ATOM 840 C C . TYR A 1 106 ? 5.733 1.747 12.363 1.00 94.38 106 TYR A C 1
ATOM 842 O O . TYR A 1 106 ? 5.872 2.735 11.642 1.00 94.38 106 TYR A O 1
ATOM 850 N N . LEU A 1 107 ? 4.725 1.647 13.237 1.00 96.31 107 LEU A N 1
ATOM 851 C CA . LEU A 1 107 ? 3.705 2.689 13.362 1.00 96.31 107 LEU A CA 1
ATOM 852 C C . LEU A 1 107 ? 4.315 4.029 13.781 1.00 96.31 107 LEU A C 1
ATOM 854 O O . LEU A 1 107 ? 3.974 5.049 13.196 1.00 96.31 107 LEU A O 1
ATOM 858 N N . SER A 1 108 ? 5.252 4.054 14.733 1.00 96.38 108 SER A N 1
ATOM 859 C CA . SER A 1 108 ? 5.950 5.285 15.119 1.00 96.38 108 SER A CA 1
ATOM 860 C C . SER A 1 108 ? 6.645 5.940 13.932 1.00 96.38 108 SER A C 1
ATOM 862 O O . SER A 1 108 ? 6.618 7.165 13.805 1.00 96.38 108 SER A O 1
ATOM 864 N N . THR A 1 109 ? 7.336 5.140 13.126 1.00 96.75 109 THR A N 1
ATOM 865 C CA . THR A 1 109 ? 8.138 5.617 12.007 1.00 96.75 109 THR A CA 1
ATOM 866 C C . THR A 1 109 ? 7.256 6.175 10.895 1.00 96.75 109 THR A C 1
ATOM 868 O O . THR A 1 109 ? 7.433 7.333 10.513 1.00 96.75 109 THR A O 1
ATOM 871 N N . TYR A 1 110 ? 6.265 5.410 10.436 1.00 97.12 110 TYR A N 1
ATOM 872 C CA . TYR A 1 110 ? 5.415 5.817 9.317 1.00 97.12 110 TYR A CA 1
ATOM 873 C C . TYR A 1 110 ? 4.375 6.872 9.706 1.00 97.12 110 TYR A C 1
ATOM 875 O O . TYR A 1 110 ? 4.158 7.804 8.941 1.00 97.12 110 TYR A O 1
ATOM 883 N N . MET A 1 111 ? 3.808 6.831 10.918 1.00 97.25 111 MET A N 1
ATOM 884 C CA . MET A 1 111 ? 2.924 7.910 11.386 1.00 97.25 111 MET A CA 1
ATOM 885 C C . MET A 1 111 ? 3.668 9.243 11.480 1.00 97.25 111 MET A C 1
ATOM 887 O O . MET A 1 111 ? 3.139 10.270 11.062 1.00 97.25 111 MET A O 1
ATOM 891 N N . TRP A 1 112 ? 4.913 9.237 11.974 1.00 96.25 112 TRP A N 1
ATOM 892 C CA . TRP A 1 112 ? 5.731 10.448 11.982 1.00 96.25 112 TRP A CA 1
ATOM 893 C C . TRP A 1 112 ? 6.072 10.902 10.560 1.00 96.25 112 TRP A C 1
ATOM 895 O O . TRP A 1 112 ? 5.901 12.076 10.248 1.00 96.25 112 TRP A O 1
ATOM 905 N N . ALA A 1 113 ? 6.520 9.993 9.690 1.00 95.81 113 ALA A N 1
ATOM 906 C CA . ALA A 1 113 ? 6.902 10.349 8.325 1.00 95.81 113 ALA A CA 1
ATOM 907 C C . ALA A 1 113 ? 5.715 10.859 7.488 1.00 95.81 113 ALA A C 1
ATOM 909 O O . ALA A 1 113 ? 5.898 11.688 6.610 1.00 95.81 113 ALA A O 1
ATOM 910 N N . HIS A 1 114 ? 4.495 10.402 7.760 1.00 95.81 114 HIS A N 1
ATOM 911 C CA . HIS A 1 114 ? 3.340 10.747 6.934 1.00 95.81 114 HIS A CA 1
ATOM 912 C C . HIS A 1 114 ? 2.545 11.947 7.471 1.00 95.81 114 HIS A C 1
ATOM 914 O O . HIS A 1 114 ? 1.882 12.616 6.688 1.00 95.81 114 HIS A O 1
ATOM 920 N N . TYR A 1 115 ? 2.574 12.219 8.781 1.00 95.75 115 TYR A N 1
ATOM 921 C CA . TYR A 1 115 ? 1.673 13.212 9.389 1.00 95.75 115 TYR A CA 1
ATOM 922 C C . TYR A 1 115 ? 2.355 14.267 10.261 1.00 95.75 115 TYR A C 1
ATOM 924 O O . TYR A 1 115 ? 1.701 15.231 10.662 1.00 95.75 115 TYR A O 1
ATOM 932 N N . ASN A 1 116 ? 3.646 14.130 10.583 1.00 94.56 116 ASN A N 1
ATOM 933 C CA . ASN A 1 116 ? 4.307 15.109 11.450 1.00 94.56 116 ASN A CA 1
ATOM 934 C C . ASN A 1 116 ? 4.477 16.483 10.775 1.00 94.56 116 ASN A C 1
ATOM 936 O O . ASN A 1 116 ? 4.691 17.468 11.479 1.00 94.56 116 ASN A O 1
ATOM 940 N N . ASP A 1 117 ? 4.355 16.569 9.448 1.00 92.50 117 ASP A N 1
ATOM 941 C CA . ASP A 1 117 ? 4.321 17.831 8.700 1.00 92.50 117 ASP A CA 1
ATOM 942 C C . ASP A 1 117 ? 3.130 18.718 9.082 1.00 92.50 117 ASP A C 1
ATOM 944 O O . ASP A 1 117 ? 3.235 19.941 9.057 1.00 92.50 117 ASP A O 1
ATOM 948 N N . GLN A 1 118 ? 2.028 18.104 9.514 1.00 92.00 118 GLN A N 1
ATOM 949 C CA . GLN A 1 118 ? 0.828 18.783 9.997 1.00 92.00 118 GLN A CA 1
ATOM 950 C C . GLN A 1 118 ? 0.753 18.913 11.519 1.00 92.00 118 GLN A C 1
ATOM 952 O O . GLN A 1 118 ? -0.238 19.424 12.036 1.00 92.00 118 GLN A O 1
ATOM 957 N N . ASN A 1 119 ? 1.756 18.449 12.266 1.00 93.12 119 ASN A N 1
ATOM 958 C CA . ASN A 1 119 ? 1.734 18.553 13.719 1.00 93.12 119 ASN A CA 1
ATOM 959 C C . ASN A 1 119 ? 2.096 19.988 14.158 1.00 93.12 119 ASN A C 1
ATOM 961 O O . ASN A 1 119 ? 3.275 20.350 14.098 1.00 93.12 119 ASN A O 1
ATOM 965 N N . PRO A 1 120 ? 1.144 20.788 14.684 1.00 89.69 120 PRO A N 1
ATOM 966 C CA . PRO A 1 120 ? 1.399 22.182 15.060 1.00 89.69 120 PRO A CA 1
ATOM 967 C C . PRO A 1 120 ? 2.378 22.315 16.234 1.00 89.69 120 PRO A C 1
ATOM 969 O O . PRO A 1 120 ? 2.967 23.372 16.436 1.00 89.69 120 PRO A O 1
ATOM 972 N N . ASN A 1 121 ? 2.564 21.239 17.004 1.00 88.88 121 ASN A N 1
ATOM 973 C CA . ASN A 1 121 ? 3.462 21.191 18.153 1.00 88.88 121 ASN A CA 1
ATOM 974 C C . ASN A 1 121 ? 4.827 20.570 17.810 1.00 88.88 121 ASN A C 1
ATOM 976 O O . ASN A 1 121 ? 5.646 20.358 18.706 1.00 88.88 121 ASN A O 1
ATOM 980 N N . SER A 1 122 ? 5.084 20.220 16.543 1.00 87.31 122 SER A N 1
ATOM 981 C CA . SER A 1 122 ? 6.374 19.656 16.146 1.00 87.31 122 SER A CA 1
ATOM 982 C C . SER A 1 122 ? 7.470 20.712 16.260 1.00 87.31 122 SER A C 1
ATOM 984 O O . SER A 1 122 ? 7.479 21.705 15.541 1.00 87.31 122 SER A O 1
ATOM 986 N N . THR A 1 123 ? 8.459 20.450 17.110 1.00 79.56 123 THR A N 1
ATOM 987 C CA . THR A 1 123 ? 9.678 21.266 17.234 1.00 79.56 123 THR A CA 1
ATOM 988 C C . THR A 1 123 ? 10.807 20.790 16.319 1.00 79.56 123 THR A C 1
ATOM 990 O O . THR A 1 123 ? 11.904 21.345 16.340 1.00 79.56 123 THR A O 1
ATOM 993 N N . THR A 1 124 ? 10.565 19.743 15.525 1.00 77.94 124 THR A N 1
ATOM 994 C CA . THR A 1 124 ? 11.570 19.134 14.648 1.00 77.94 124 THR A CA 1
ATOM 995 C C . THR A 1 124 ? 11.819 20.016 13.421 1.00 77.94 124 THR A C 1
ATOM 997 O O . THR A 1 124 ? 10.910 20.137 12.595 1.00 77.94 124 THR A O 1
ATOM 1000 N N . PRO A 1 125 ? 13.025 20.587 13.236 1.00 65.88 125 PRO A N 1
ATOM 1001 C CA . PRO A 1 125 ? 13.364 21.252 11.985 1.00 65.88 125 PRO A CA 1
ATOM 1002 C C . PRO A 1 125 ? 13.436 20.201 10.869 1.00 65.88 125 PRO A C 1
ATOM 1004 O O . PRO A 1 125 ? 14.068 19.152 11.037 1.00 65.88 125 PRO A O 1
ATOM 1007 N N . ASN A 1 126 ? 12.792 20.487 9.736 1.00 70.62 126 ASN A N 1
ATOM 1008 C CA . ASN A 1 126 ? 12.715 19.625 8.550 1.00 70.62 126 ASN A CA 1
ATOM 1009 C C . ASN A 1 126 ? 12.042 18.270 8.836 1.00 70.62 126 ASN A C 1
ATOM 1011 O O . ASN A 1 126 ? 12.696 17.240 9.026 1.00 70.62 126 ASN A O 1
ATOM 1015 N N . THR A 1 127 ? 10.709 18.287 8.876 1.00 82.62 127 THR A N 1
ATOM 1016 C CA . THR A 1 127 ? 9.876 17.076 8.898 1.00 82.62 127 THR A CA 1
ATOM 1017 C C . THR A 1 127 ? 10.023 16.255 7.605 1.00 82.62 127 THR A C 1
ATOM 1019 O O . THR A 1 127 ? 10.807 16.606 6.723 1.00 82.62 127 THR A O 1
ATOM 1022 N N . SER A 1 128 ? 9.328 15.122 7.507 1.00 89.81 128 SER A N 1
ATOM 1023 C CA . SER A 1 128 ? 9.330 14.324 6.281 1.00 89.81 128 SER A CA 1
ATOM 1024 C C . SER A 1 128 ? 8.617 15.064 5.151 1.00 89.81 128 SER A C 1
ATOM 1026 O O . SER A 1 128 ? 7.612 15.730 5.380 1.00 89.81 128 SER A O 1
ATOM 1028 N N . ASN A 1 129 ? 9.128 14.927 3.934 1.00 92.19 129 ASN A N 1
ATOM 1029 C CA . ASN A 1 129 ? 8.583 15.533 2.723 1.00 92.19 129 ASN A CA 1
ATOM 1030 C C . ASN A 1 129 ? 7.671 14.571 1.935 1.00 92.19 129 ASN A C 1
ATOM 1032 O O . ASN A 1 129 ? 7.620 14.597 0.706 1.00 92.19 129 ASN A O 1
ATOM 1036 N N . PHE A 1 130 ? 6.978 13.675 2.645 1.00 95.19 130 PHE A N 1
ATOM 1037 C CA . PHE A 1 130 ? 6.120 12.658 2.039 1.00 95.19 130 PHE A CA 1
ATOM 1038 C C . PHE A 1 130 ? 4.999 13.262 1.180 1.00 95.19 130 PHE A C 1
ATOM 1040 O O . PHE A 1 130 ? 4.717 12.753 0.100 1.00 95.19 130 PHE A O 1
ATOM 1047 N N . SER A 1 131 ? 4.389 14.371 1.612 1.00 93.44 131 SER A N 1
ATOM 1048 C CA . SER A 1 131 ? 3.328 15.030 0.842 1.00 93.44 131 SER A CA 1
ATOM 1049 C C . SER A 1 131 ? 3.823 15.565 -0.501 1.00 93.44 131 SER A C 1
ATOM 1051 O O . SER A 1 131 ? 3.143 15.374 -1.506 1.00 93.44 131 SER A O 1
ATOM 1053 N N . GLN A 1 132 ? 5.029 16.138 -0.543 1.00 93.50 132 GLN A N 1
ATOM 1054 C CA . GLN A 1 132 ? 5.654 16.585 -1.788 1.00 93.50 132 GLN A CA 1
ATOM 1055 C C . GLN A 1 132 ? 5.946 15.407 -2.722 1.00 93.50 132 GLN A C 1
ATOM 1057 O O . GLN A 1 132 ? 5.677 15.505 -3.911 1.00 93.50 132 GLN A O 1
ATOM 1062 N N . ILE A 1 133 ? 6.428 14.274 -2.195 1.00 95.31 133 ILE A N 1
ATOM 1063 C CA . ILE A 1 133 ? 6.676 13.067 -3.005 1.00 95.31 133 ILE A CA 1
ATOM 1064 C C . ILE A 1 133 ? 5.385 12.602 -3.687 1.00 95.31 133 ILE A C 1
ATOM 1066 O O . ILE A 1 133 ? 5.385 12.338 -4.886 1.00 95.31 133 ILE A O 1
ATOM 1070 N N . ILE A 1 134 ? 4.273 12.552 -2.949 1.00 95.19 134 ILE A N 1
ATOM 1071 C CA . ILE A 1 134 ? 2.975 12.173 -3.520 1.00 95.19 134 ILE A CA 1
ATOM 1072 C C . ILE A 1 134 ? 2.498 13.199 -4.558 1.00 95.19 134 ILE A C 1
ATOM 1074 O O . ILE A 1 134 ? 1.980 12.801 -5.596 1.00 95.19 134 ILE A O 1
ATOM 1078 N N . GLN A 1 135 ? 2.706 14.498 -4.331 1.00 92.81 135 GLN A N 1
ATOM 1079 C CA . GLN A 1 135 ? 2.370 15.536 -5.313 1.00 92.81 135 GLN A CA 1
ATOM 1080 C C . GLN A 1 135 ? 3.173 15.388 -6.613 1.00 92.81 135 GLN A C 1
ATOM 1082 O O . GLN A 1 135 ? 2.584 15.433 -7.692 1.00 92.81 135 GLN A O 1
ATOM 1087 N N . GLU A 1 136 ? 4.479 15.110 -6.535 1.00 92.31 136 GLU A N 1
ATOM 1088 C CA . GLU A 1 136 ? 5.307 14.867 -7.727 1.00 92.31 136 GLU A CA 1
ATOM 1089 C C . GLU A 1 136 ? 4.833 13.661 -8.546 1.00 92.31 136 GLU A C 1
ATOM 1091 O O . GLU A 1 136 ? 4.935 13.667 -9.773 1.00 92.31 136 GLU A O 1
ATOM 1096 N N . MET A 1 137 ? 4.254 12.654 -7.886 1.00 92.81 137 MET A N 1
ATOM 1097 C CA . MET A 1 137 ? 3.663 11.488 -8.547 1.00 92.81 137 MET A CA 1
ATOM 1098 C C . MET A 1 137 ? 2.314 11.780 -9.219 1.00 92.81 137 MET A C 1
ATOM 1100 O O . MET A 1 137 ? 1.917 11.029 -10.103 1.00 92.81 137 MET A O 1
ATOM 1104 N N . ILE A 1 138 ? 1.589 12.824 -8.803 1.00 89.19 138 ILE A N 1
ATOM 1105 C CA . ILE A 1 138 ? 0.281 13.203 -9.375 1.00 89.19 138 ILE A CA 1
ATOM 1106 C C . ILE A 1 138 ? 0.450 14.044 -10.648 1.00 89.19 138 ILE A C 1
ATOM 1108 O O . ILE A 1 138 ? -0.373 13.969 -11.566 1.00 89.19 138 ILE A O 1
ATOM 1112 N N . ASN A 1 139 ? 1.539 14.814 -10.706 1.00 75.56 139 ASN A N 1
ATOM 1113 C CA . ASN A 1 139 ? 1.826 15.825 -11.721 1.00 75.56 139 ASN A CA 1
ATOM 1114 C C . ASN A 1 139 ? 1.810 15.380 -13.197 1.00 75.56 139 ASN A C 1
ATOM 1116 O O . ASN A 1 139 ? 1.551 16.252 -14.028 1.00 75.56 139 ASN A O 1
ATOM 1120 N N . PRO A 1 140 ? 2.043 14.108 -13.589 1.00 68.25 140 PRO A N 1
ATOM 1121 C CA . PRO A 1 140 ? 2.103 13.761 -15.005 1.00 68.25 140 PRO A CA 1
ATOM 1122 C C . PRO A 1 140 ? 0.844 14.085 -15.791 1.00 68.25 140 PRO A C 1
ATOM 1124 O O . PRO A 1 140 ? 0.963 14.379 -16.969 1.00 68.25 140 PRO A O 1
ATOM 1127 N N . CYS A 1 141 ? -0.343 13.976 -15.184 1.00 69.12 141 CYS A N 1
ATOM 1128 C CA . CYS A 1 141 ? -1.618 14.093 -15.889 1.00 69.12 141 CYS A CA 1
ATOM 1129 C C . CYS A 1 141 ? -2.799 14.122 -14.904 1.00 69.12 141 CYS A C 1
ATOM 1131 O O . CYS A 1 141 ? -2.840 13.324 -13.964 1.00 69.12 141 CYS A O 1
ATOM 1133 N N . LEU A 1 142 ? -3.823 14.940 -15.165 1.00 71.19 142 LEU A N 1
ATOM 1134 C CA . LEU A 1 142 ? -5.089 14.897 -14.425 1.00 71.19 142 LEU A CA 1
ATOM 1135 C C . LEU A 1 142 ? -6.205 14.359 -15.324 1.00 71.19 142 LEU A C 1
ATOM 1137 O O . LEU A 1 142 ? -6.576 14.981 -16.314 1.00 71.19 142 LEU A O 1
ATOM 1141 N N . PHE A 1 143 ? -6.764 13.209 -14.957 1.00 77.56 143 PHE A N 1
ATOM 1142 C CA . PHE A 1 143 ? -7.956 12.637 -15.592 1.00 77.56 143 PHE A CA 1
ATOM 1143 C C . PHE A 1 143 ? -8.911 12.069 -14.545 1.00 77.56 143 PHE A C 1
ATOM 1145 O O . PHE A 1 143 ? -8.518 11.750 -13.420 1.00 77.56 143 PHE A O 1
ATOM 1152 N N . GLU A 1 144 ? -10.179 11.938 -14.910 1.00 85.88 144 GLU A N 1
ATOM 1153 C CA . GLU A 1 144 ? -11.178 11.294 -14.063 1.00 85.88 144 GLU A CA 1
ATOM 1154 C C . GLU A 1 144 ? -11.020 9.771 -14.100 1.00 85.88 144 GLU A C 1
ATOM 1156 O O . GLU A 1 144 ? -10.708 9.189 -15.138 1.00 85.88 144 GLU A O 1
ATOM 1161 N N . GLY A 1 145 ? -11.233 9.120 -12.961 1.00 91.31 145 GLY A N 1
ATOM 1162 C CA . GLY A 1 145 ? -11.249 7.666 -12.866 1.00 91.31 145 GLY A CA 1
ATOM 1163 C C . GLY A 1 145 ? -10.719 7.121 -11.538 1.00 91.31 145 GLY A C 1
ATOM 1164 O O . GLY A 1 145 ? -10.033 7.828 -10.796 1.00 91.31 145 GLY A O 1
ATOM 1165 N N . PRO A 1 146 ? -11.035 5.852 -11.220 1.00 95.25 146 PRO A N 1
ATOM 1166 C CA . PRO A 1 146 ? -10.589 5.211 -9.992 1.00 95.25 146 PRO A CA 1
ATOM 1167 C C . PRO A 1 146 ? -9.067 5.088 -9.916 1.00 95.25 146 PRO A C 1
ATOM 1169 O O . PRO A 1 146 ? -8.392 4.823 -10.917 1.00 95.25 146 PRO A O 1
ATOM 1172 N N . GLN A 1 147 ? -8.548 5.233 -8.698 1.00 96.19 147 GLN A N 1
ATOM 1173 C CA . GLN A 1 147 ? -7.118 5.215 -8.420 1.00 96.19 147 GLN A CA 1
ATOM 1174 C C . GLN A 1 147 ? -6.752 4.357 -7.208 1.00 96.19 147 GLN A C 1
ATOM 1176 O O . GLN A 1 147 ? -7.534 4.221 -6.262 1.00 96.19 147 GLN A O 1
ATOM 1181 N N . LEU A 1 148 ? -5.545 3.796 -7.247 1.00 98.38 148 LEU A N 1
ATOM 1182 C CA . LEU A 1 148 ? -4.980 2.931 -6.217 1.00 98.38 148 LEU A CA 1
ATOM 1183 C C . LEU A 1 148 ? -3.700 3.542 -5.637 1.00 98.38 148 LEU A C 1
ATOM 1185 O O . LEU A 1 148 ? -2.812 3.951 -6.384 1.00 98.38 148 LEU A O 1
ATOM 1189 N N . ASP A 1 149 ? -3.607 3.547 -4.311 1.00 98.50 149 ASP A N 1
ATOM 1190 C CA . ASP A 1 149 ? -2.390 3.814 -3.539 1.00 98.50 149 ASP A CA 1
ATOM 1191 C C . ASP A 1 149 ? -1.899 2.482 -2.962 1.00 98.50 149 ASP A C 1
ATOM 1193 O O . ASP A 1 149 ? -2.498 1.944 -2.029 1.00 98.50 149 ASP A O 1
ATOM 1197 N N . LEU A 1 150 ? -0.885 1.890 -3.590 1.00 98.50 150 LEU A N 1
ATOM 1198 C CA . LEU A 1 150 ? -0.362 0.569 -3.264 1.00 98.50 150 LEU A CA 1
ATOM 1199 C C . LEU A 1 150 ? 0.787 0.707 -2.264 1.00 98.50 150 LEU A C 1
ATOM 1201 O O . LEU A 1 150 ? 1.760 1.413 -2.520 1.00 98.50 150 LEU A O 1
ATOM 1205 N N . GLY A 1 151 ? 0.684 -0.001 -1.140 1.00 97.75 151 GLY A N 1
ATOM 1206 C CA . GLY A 1 151 ? 1.564 0.220 0.007 1.00 97.75 151 GLY A CA 1
ATOM 1207 C C . GLY A 1 151 ? 1.185 1.494 0.760 1.00 97.75 151 GLY A C 1
ATOM 1208 O O . GLY A 1 151 ? 2.056 2.255 1.179 1.00 97.75 151 GLY A O 1
ATOM 1209 N N . CYS A 1 152 ? -0.119 1.762 0.907 1.00 97.94 152 CYS A N 1
ATOM 1210 C CA . CYS A 1 152 ? -0.607 3.038 1.436 1.00 97.94 152 CYS A CA 1
ATOM 1211 C C . CYS A 1 152 ? -0.189 3.306 2.890 1.00 97.94 152 CYS A C 1
ATOM 1213 O O . CYS A 1 152 ? -0.352 4.429 3.387 1.00 97.94 152 CYS A O 1
ATOM 1215 N N . SER A 1 153 ? 0.312 2.289 3.605 1.00 97.69 153 SER A N 1
ATOM 1216 C CA . SER A 1 153 ? 0.727 2.375 4.997 1.00 97.69 153 SER A CA 1
ATOM 1217 C C . SER A 1 153 ? -0.402 2.986 5.839 1.00 97.69 153 SER A C 1
ATOM 1219 O O . SER A 1 153 ? -1.531 2.493 5.859 1.00 97.69 153 SER A O 1
ATOM 1221 N N . VAL A 1 154 ? -0.127 4.091 6.526 1.00 97.69 154 VAL A N 1
ATOM 1222 C CA . VAL A 1 154 ? -1.061 4.814 7.400 1.00 97.69 154 VAL A CA 1
ATOM 1223 C C . VAL A 1 154 ? -1.989 5.789 6.647 1.00 97.69 154 VAL A C 1
ATOM 1225 O O . VAL A 1 154 ? -2.605 6.670 7.251 1.00 97.69 154 VAL A O 1
ATOM 1228 N N . GLY A 1 155 ? -2.089 5.653 5.322 1.00 97.31 155 GLY A N 1
ATOM 1229 C CA . GLY A 1 155 ? -3.157 6.202 4.477 1.00 97.31 155 GLY A CA 1
ATOM 1230 C C . GLY A 1 155 ? -2.994 7.644 3.996 1.00 97.31 155 GLY A C 1
ATOM 1231 O O . GLY A 1 155 ? -3.845 8.140 3.260 1.00 97.31 155 GLY A O 1
ATOM 1232 N N . ARG A 1 156 ? -1.915 8.340 4.379 1.00 96.38 156 ARG A N 1
ATOM 1233 C CA . ARG A 1 156 ? -1.724 9.752 4.006 1.00 96.38 156 ARG A CA 1
ATOM 1234 C C . ARG A 1 156 ? -1.701 9.977 2.497 1.00 96.38 156 ARG A C 1
ATOM 1236 O O . ARG A 1 156 ? -2.333 10.923 2.035 1.00 96.38 156 ARG A O 1
ATOM 1243 N N . GLY A 1 157 ? -0.979 9.133 1.758 1.00 96.38 157 GLY A N 1
ATOM 1244 C CA . GLY A 1 157 ? -0.858 9.255 0.303 1.00 96.38 157 GLY A CA 1
ATOM 1245 C C . GLY A 1 157 ? -2.232 9.175 -0.347 1.00 96.38 157 GLY A C 1
ATOM 1246 O O . GLY A 1 157 ? -2.608 10.054 -1.112 1.00 96.38 157 GLY A O 1
ATOM 1247 N N . THR A 1 158 ? -3.039 8.216 0.098 1.00 97.75 158 THR A N 1
ATOM 1248 C CA . THR A 1 158 ? -4.424 8.021 -0.329 1.00 97.75 158 THR A CA 1
ATOM 1249 C C . THR A 1 158 ? -5.288 9.269 -0.107 1.00 97.75 158 THR A C 1
ATOM 1251 O O . THR A 1 158 ? -6.073 9.635 -0.980 1.00 97.75 158 THR A O 1
ATOM 1254 N N . PHE A 1 159 ? -5.146 9.961 1.031 1.00 96.81 159 PHE A N 1
ATOM 1255 C CA . PHE A 1 159 ? -5.882 11.210 1.276 1.00 96.81 159 PHE A CA 1
ATOM 1256 C C . PHE A 1 159 ? -5.445 12.341 0.340 1.00 96.81 159 PHE A C 1
ATOM 1258 O O . PHE A 1 159 ? -6.304 13.021 -0.216 1.00 96.81 159 PHE A O 1
ATOM 1265 N N . ILE A 1 160 ? -4.135 12.513 0.132 1.00 95.25 160 ILE A N 1
ATOM 1266 C CA . ILE A 1 160 ? -3.590 13.528 -0.786 1.00 95.25 160 ILE A CA 1
ATOM 1267 C C . ILE A 1 160 ? -4.066 13.246 -2.213 1.00 95.25 160 ILE A C 1
ATOM 1269 O O . ILE A 1 160 ? -4.605 14.126 -2.873 1.00 95.25 160 ILE A O 1
ATOM 1273 N N . LEU A 1 161 ? -3.961 11.997 -2.666 1.00 94.50 161 LEU A N 1
ATOM 1274 C CA . LEU A 1 161 ? -4.419 11.567 -3.984 1.00 94.50 161 LEU A CA 1
ATOM 1275 C C . LEU A 1 161 ? -5.899 11.900 -4.207 1.00 94.50 161 LEU A C 1
ATOM 1277 O O . LEU A 1 161 ? -6.257 12.461 -5.244 1.00 94.50 161 LEU A O 1
ATOM 1281 N N . ALA A 1 162 ? -6.768 11.589 -3.243 1.00 94.94 162 ALA A N 1
ATOM 1282 C CA . ALA A 1 162 ? -8.190 11.912 -3.334 1.00 94.94 162 ALA A CA 1
ATOM 1283 C C . ALA A 1 162 ? -8.452 13.423 -3.350 1.00 94.94 162 ALA A C 1
ATOM 1285 O O . ALA A 1 162 ? -9.347 13.882 -4.058 1.00 94.94 162 ALA A O 1
ATOM 1286 N N . GLN A 1 163 ? -7.681 14.193 -2.578 1.00 93.19 163 GLN A N 1
ATOM 1287 C CA . GLN A 1 163 ? -7.796 15.647 -2.502 1.00 93.19 163 GLN A CA 1
ATOM 1288 C C . GLN A 1 163 ? -7.406 16.323 -3.814 1.00 93.19 163 GLN A C 1
ATOM 1290 O O . GLN A 1 163 ? -8.177 17.115 -4.347 1.00 93.19 163 GLN A O 1
ATOM 1295 N N . GLU A 1 164 ? -6.221 16.020 -4.328 1.00 92.06 164 GLU A N 1
ATOM 1296 C CA . GLU A 1 164 ? -5.658 16.718 -5.486 1.00 92.06 164 GLU A CA 1
ATOM 1297 C C . GLU A 1 164 ? -6.408 16.357 -6.770 1.00 92.06 164 GLU A C 1
ATOM 1299 O O . GLU A 1 164 ? -6.627 17.193 -7.640 1.00 92.06 164 GLU A O 1
ATOM 1304 N N . THR A 1 165 ? -6.860 15.106 -6.877 1.00 92.38 165 THR A N 1
ATOM 1305 C CA . THR A 1 165 ? -7.491 14.613 -8.107 1.00 92.38 165 THR A CA 1
ATOM 1306 C C . THR A 1 165 ? -9.016 14.612 -8.063 1.00 92.38 165 THR A C 1
ATOM 1308 O O . THR A 1 165 ? -9.634 14.383 -9.098 1.00 92.38 165 THR A O 1
ATOM 1311 N N . GLN A 1 166 ? -9.633 14.792 -6.888 1.00 93.25 166 GLN A N 1
ATOM 1312 C CA . GLN A 1 166 ? -11.082 14.648 -6.664 1.00 93.25 166 GLN A CA 1
ATOM 1313 C C . GLN A 1 166 ? -11.669 13.311 -7.158 1.00 93.25 166 GLN A C 1
ATOM 1315 O O . GLN A 1 166 ? -12.859 13.208 -7.453 1.00 93.25 166 GLN A O 1
ATOM 1320 N N . ASN A 1 167 ? -10.845 12.261 -7.215 1.00 93.62 167 ASN A N 1
ATOM 1321 C CA . ASN A 1 167 ? -11.238 10.945 -7.702 1.00 93.62 167 ASN A CA 1
ATOM 1322 C C . ASN A 1 167 ? -11.395 9.915 -6.581 1.00 93.62 167 ASN A C 1
ATOM 1324 O O . ASN A 1 167 ? -10.836 10.032 -5.486 1.00 93.62 167 ASN A O 1
ATOM 1328 N N . LEU A 1 168 ? -12.153 8.857 -6.877 1.00 96.12 168 LEU A N 1
ATOM 1329 C CA . LEU A 1 168 ? -12.320 7.733 -5.966 1.00 96.12 168 LEU A CA 1
ATOM 1330 C C . LEU A 1 168 ? -10.991 6.986 -5.798 1.00 96.12 168 LEU A C 1
ATOM 1332 O O . LEU A 1 168 ? -10.446 6.441 -6.755 1.00 96.12 168 LEU A O 1
ATOM 1336 N N . THR A 1 169 ? -10.498 6.943 -4.568 1.00 97.44 169 THR A N 1
ATOM 1337 C CA . THR A 1 169 ? -9.165 6.460 -4.208 1.00 97.44 169 THR A CA 1
ATOM 1338 C C . THR A 1 169 ? -9.270 5.306 -3.238 1.00 97.44 169 THR A C 1
ATOM 1340 O O . THR A 1 169 ? -10.029 5.365 -2.264 1.00 97.44 169 THR A O 1
ATOM 1343 N N . LEU A 1 170 ? -8.475 4.274 -3.474 1.00 98.38 170 LEU A N 1
ATOM 1344 C CA . LEU A 1 170 ? -8.381 3.139 -2.582 1.00 98.38 170 LEU A CA 1
ATOM 1345 C C . LEU A 1 170 ? -6.934 2.924 -2.144 1.00 98.38 170 LEU A C 1
ATOM 1347 O O . LEU A 1 170 ? -6.056 2.707 -2.975 1.00 98.38 170 LEU A O 1
ATOM 1351 N N . GLY A 1 171 ? -6.710 2.983 -0.833 1.00 98.62 171 GLY A N 1
ATOM 1352 C CA . GLY A 1 171 ? -5.438 2.622 -0.223 1.00 98.62 171 GLY A CA 1
ATOM 1353 C C . GLY A 1 171 ? -5.374 1.121 0.022 1.00 98.62 171 GLY A C 1
ATOM 1354 O O . GLY A 1 171 ? -6.297 0.536 0.598 1.00 98.62 171 GLY A O 1
ATOM 1355 N N . LEU A 1 172 ? -4.299 0.496 -0.439 1.00 98.81 172 LEU A N 1
ATOM 1356 C CA . LEU A 1 172 ? -4.061 -0.935 -0.356 1.00 98.81 172 LEU A CA 1
ATOM 1357 C C . LEU A 1 172 ? -2.775 -1.192 0.414 1.00 98.81 172 LEU A C 1
ATOM 1359 O O . LEU A 1 172 ? -1.730 -0.645 0.078 1.00 98.81 172 LEU A O 1
ATOM 1363 N N . ASP A 1 173 ? -2.835 -2.060 1.414 1.00 98.62 173 ASP A N 1
ATOM 1364 C CA . ASP A 1 173 ? -1.647 -2.514 2.134 1.00 98.62 173 ASP A CA 1
ATOM 1365 C C . ASP A 1 173 ? -1.858 -3.945 2.635 1.00 98.62 173 ASP A C 1
ATOM 1367 O O . ASP A 1 173 ? -2.989 -4.417 2.736 1.00 98.62 173 ASP A O 1
ATOM 1371 N N . ILE A 1 174 ? -0.784 -4.647 2.977 1.00 96.94 174 ILE A N 1
ATOM 1372 C CA . ILE A 1 174 ? -0.870 -5.953 3.634 1.00 96.94 174 ILE A CA 1
ATOM 1373 C C . ILE A 1 174 ? -0.810 -5.799 5.162 1.00 96.94 174 ILE A C 1
ATOM 1375 O O . ILE A 1 174 ? -1.301 -6.648 5.902 1.00 96.94 174 ILE A O 1
ATOM 1379 N N . ASN A 1 175 ? -0.262 -4.700 5.679 1.00 96.81 175 ASN A N 1
ATOM 1380 C CA . ASN A 1 175 ? -0.105 -4.461 7.104 1.00 96.81 175 ASN A CA 1
ATOM 1381 C C . ASN A 1 175 ? -1.419 -3.993 7.744 1.00 96.81 175 ASN A C 1
ATOM 1383 O O . ASN A 1 175 ? -1.778 -2.812 7.730 1.00 96.81 175 ASN A O 1
ATOM 1387 N N . PHE A 1 176 ? -2.115 -4.928 8.396 1.00 97.69 176 PHE A N 1
ATOM 1388 C CA . PHE A 1 176 ? -3.405 -4.654 9.030 1.00 97.69 176 PHE A CA 1
ATOM 1389 C C . PHE A 1 176 ? -3.335 -3.538 10.084 1.00 97.69 176 PHE A C 1
ATOM 1391 O O . PHE A 1 176 ? -4.269 -2.747 10.210 1.00 97.69 176 PHE A O 1
ATOM 1398 N N . SER A 1 177 ? -2.235 -3.445 10.842 1.00 96.88 177 SER A N 1
ATOM 1399 C CA . SER A 1 177 ? -2.093 -2.417 11.881 1.00 96.88 177 SER A CA 1
ATOM 1400 C C . SER A 1 177 ? -2.046 -1.004 11.290 1.00 96.88 177 SER A C 1
ATOM 1402 O O . SER A 1 177 ? -2.654 -0.090 11.846 1.00 96.88 177 SER A O 1
ATOM 1404 N N . MET A 1 178 ? -1.403 -0.832 10.131 1.00 97.75 178 MET A N 1
ATOM 1405 C CA . MET A 1 178 ? -1.325 0.451 9.430 1.00 97.75 178 MET A CA 1
ATOM 1406 C C . MET A 1 178 ? -2.672 0.842 8.818 1.00 97.75 178 MET A C 1
ATOM 1408 O O . MET A 1 178 ? -3.132 1.965 9.027 1.00 97.75 178 MET A O 1
ATOM 1412 N N . LEU A 1 179 ? -3.363 -0.108 8.177 1.00 98.31 179 LEU A N 1
ATOM 1413 C CA . LEU A 1 179 ? -4.715 0.106 7.647 1.00 98.31 179 LEU A CA 1
ATOM 1414 C C . LEU A 1 179 ? -5.714 0.473 8.745 1.00 98.31 179 LEU A C 1
ATOM 1416 O O . LEU A 1 179 ? -6.593 1.311 8.540 1.00 98.31 179 LEU A O 1
ATOM 1420 N N . ARG A 1 180 ? -5.569 -0.112 9.937 1.00 97.06 180 ARG A N 1
ATOM 1421 C CA . ARG A 1 180 ? -6.372 0.272 11.099 1.00 97.06 180 ARG A CA 1
ATOM 1422 C C . ARG A 1 180 ? -6.132 1.711 11.527 1.00 97.06 180 ARG A C 1
ATOM 1424 O O . ARG A 1 180 ? -7.103 2.400 11.831 1.00 97.06 180 ARG A O 1
ATOM 1431 N N . MET A 1 181 ? -4.881 2.174 11.523 1.00 97.56 181 MET A N 1
ATOM 1432 C CA . MET A 1 181 ? -4.592 3.587 11.771 1.00 97.56 181 MET A CA 1
ATOM 1433 C C . MET A 1 181 ? -5.215 4.469 10.687 1.00 97.56 181 MET A C 1
ATOM 1435 O O . MET A 1 181 ? -5.860 5.456 11.022 1.00 97.56 181 MET A O 1
ATOM 1439 N N . ALA A 1 182 ? -5.108 4.088 9.412 1.00 97.44 182 ALA A N 1
ATOM 1440 C CA . ALA A 1 182 ? -5.697 4.831 8.299 1.00 97.44 182 ALA A CA 1
ATOM 1441 C C . ALA A 1 182 ? -7.231 4.964 8.416 1.00 97.44 182 ALA A C 1
ATOM 1443 O O . ALA A 1 182 ? -7.775 6.062 8.273 1.00 97.44 182 ALA A O 1
ATOM 1444 N N . GLN A 1 183 ? -7.935 3.873 8.748 1.00 96.06 183 GLN A N 1
ATOM 1445 C CA . GLN A 1 183 ? -9.384 3.892 8.996 1.00 96.06 183 GLN A CA 1
ATOM 1446 C C . GLN A 1 183 ? -9.753 4.751 10.216 1.00 96.06 183 GLN A C 1
ATOM 1448 O O . GLN A 1 183 ? -10.722 5.511 10.158 1.00 96.06 183 GLN A O 1
ATOM 1453 N N . GLU A 1 184 ? -8.984 4.683 11.307 1.00 95.19 184 GLU A N 1
ATOM 1454 C CA . GLU A 1 184 ? -9.247 5.496 12.500 1.00 95.19 184 GLU A CA 1
ATOM 1455 C C . GLU A 1 184 ? -9.026 6.992 12.231 1.00 95.19 184 GLU A C 1
ATOM 1457 O O . GLU A 1 184 ? -9.852 7.821 12.615 1.00 95.19 184 GLU A O 1
ATOM 1462 N N . ILE A 1 185 ? -7.967 7.344 11.499 1.00 96.38 185 ILE A N 1
ATOM 1463 C CA . ILE A 1 185 ? -7.682 8.721 11.074 1.00 96.38 185 ILE A CA 1
ATOM 1464 C C . ILE A 1 185 ? -8.817 9.245 10.191 1.00 96.38 185 ILE A C 1
ATOM 1466 O O . ILE A 1 185 ? -9.353 10.322 10.451 1.00 96.38 185 ILE A O 1
ATOM 1470 N N . LYS A 1 186 ? -9.254 8.456 9.199 1.00 95.69 186 LYS A N 1
ATOM 1471 C CA . LYS A 1 186 ? -10.397 8.787 8.334 1.00 95.69 186 LYS A CA 1
ATOM 1472 C C . LYS A 1 186 ? -11.668 9.066 9.140 1.00 95.69 186 LYS A C 1
ATOM 1474 O O . LYS A 1 186 ? -12.446 9.949 8.786 1.00 95.69 186 LYS A O 1
ATOM 1479 N N . LYS A 1 187 ? -11.904 8.285 10.196 1.00 92.62 187 LYS A N 1
ATOM 1480 C CA . LYS A 1 187 ? -13.105 8.370 11.034 1.00 92.62 187 LYS A CA 1
ATOM 1481 C C . LYS A 1 187 ? -13.077 9.560 11.989 1.00 92.62 187 LYS A C 1
ATOM 1483 O O . LYS A 1 187 ? -14.119 10.167 12.222 1.00 92.62 187 LYS A O 1
ATOM 1488 N N . THR A 1 188 ? -11.920 9.849 12.573 1.00 94.00 188 THR A N 1
ATOM 1489 C CA . THR A 1 188 ? -11.794 10.809 13.679 1.00 94.00 188 THR A CA 1
ATOM 1490 C C . THR A 1 188 ? -11.281 12.178 13.248 1.00 94.00 188 THR A C 1
ATOM 1492 O O . THR A 1 188 ? -11.462 13.137 13.993 1.00 94.00 188 THR A O 1
ATOM 1495 N N . GLY A 1 189 ? -10.637 12.289 12.080 1.00 95.25 189 GLY A N 1
ATOM 1496 C CA . GLY A 1 189 ? -9.929 13.508 11.677 1.00 95.25 189 GLY A CA 1
ATOM 1497 C C . GLY A 1 189 ? -8.742 13.834 12.591 1.00 95.25 189 GLY A C 1
ATOM 1498 O O . GLY A 1 189 ? -8.318 14.983 12.690 1.00 95.25 189 GLY A O 1
ATOM 1499 N N . SER A 1 190 ? -8.227 12.838 13.316 1.00 95.69 190 SER A N 1
ATOM 1500 C CA . SER A 1 190 ? -7.127 13.005 14.256 1.00 95.69 190 SER A CA 1
ATOM 1501 C C . SER A 1 190 ? -6.131 11.872 14.108 1.00 95.69 190 SER A C 1
ATOM 1503 O O . SER A 1 190 ? -6.478 10.704 13.958 1.00 95.69 190 SER A O 1
ATOM 1505 N N . VAL A 1 191 ? -4.862 12.228 14.234 1.00 95.56 191 VAL A N 1
ATOM 1506 C CA . VAL A 1 191 ? -3.761 11.285 14.356 1.00 95.56 191 VAL A CA 1
ATOM 1507 C C . VAL A 1 191 ? -3.458 11.094 15.837 1.00 95.56 191 VAL A C 1
ATOM 1509 O O . VAL A 1 191 ? -3.324 12.073 16.566 1.00 95.56 191 VAL A O 1
ATOM 1512 N N . THR A 1 192 ? -3.357 9.842 16.290 1.00 95.12 192 THR A N 1
ATOM 1513 C CA . THR A 1 192 ? -2.829 9.474 17.614 1.00 95.12 192 THR A CA 1
ATOM 1514 C C . THR A 1 192 ? -1.929 8.259 17.471 1.00 95.12 192 THR A C 1
ATOM 1516 O O . THR A 1 192 ? -2.355 7.236 16.946 1.00 95.12 192 THR A O 1
ATOM 1519 N N . TYR A 1 193 ? -0.683 8.350 17.928 1.00 94.88 193 TYR A N 1
ATOM 1520 C CA . TYR A 1 193 ? 0.267 7.240 17.865 1.00 94.88 193 TYR A CA 1
ATOM 1521 C C . TYR A 1 193 ? 1.352 7.351 18.934 1.00 94.88 193 TYR A C 1
ATOM 1523 O O . TYR A 1 193 ? 1.544 8.388 19.576 1.00 94.88 193 TYR A O 1
ATOM 1531 N N . ARG A 1 194 ? 2.084 6.253 19.134 1.00 93.69 194 ARG A N 1
ATOM 1532 C CA . ARG A 1 194 ? 3.238 6.214 20.030 1.00 93.69 194 ARG A CA 1
ATOM 1533 C C . ARG A 1 194 ? 4.498 6.587 19.266 1.00 93.69 194 ARG A C 1
ATOM 1535 O O . ARG A 1 194 ? 4.946 5.838 18.409 1.00 93.69 194 ARG A O 1
ATOM 1542 N N . LEU A 1 195 ? 5.073 7.739 19.592 1.00 94.62 195 LEU A N 1
ATOM 1543 C CA . LEU A 1 195 ? 6.307 8.244 19.013 1.00 94.62 195 LEU A CA 1
ATOM 1544 C C . LEU A 1 195 ? 7.505 7.702 19.795 1.00 94.62 195 LEU A C 1
ATOM 1546 O O . LEU A 1 195 ? 7.749 8.082 20.944 1.00 94.62 195 LEU A O 1
ATOM 1550 N N . ARG A 1 196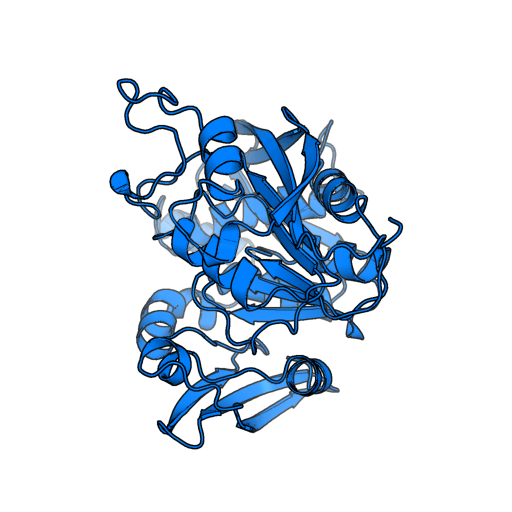 ? 8.284 6.835 19.155 1.00 94.25 196 ARG A N 1
ATOM 1551 C CA . ARG A 1 196 ? 9.487 6.232 19.723 1.00 94.25 196 ARG A CA 1
ATOM 1552 C C . ARG A 1 196 ? 10.508 7.302 20.075 1.00 94.25 196 ARG A C 1
ATOM 1554 O O . ARG A 1 196 ? 10.910 8.085 19.212 1.00 94.25 196 ARG A O 1
ATOM 1561 N N . GLN A 1 197 ? 10.951 7.312 21.326 1.00 93.69 197 GLN A N 1
ATOM 1562 C CA . GLN A 1 197 ? 11.962 8.236 21.834 1.00 93.69 197 GLN A CA 1
ATOM 1563 C C . GLN A 1 197 ? 13.351 7.601 21.739 1.00 93.69 197 GLN A C 1
ATOM 1565 O O . GLN A 1 197 ? 14.211 8.120 21.029 1.00 93.69 197 GLN A O 1
ATOM 1570 N N . HIS A 1 198 ? 13.537 6.457 22.406 1.00 90.69 198 HIS A N 1
ATOM 1571 C CA . HIS A 1 198 ? 14.766 5.654 22.446 1.00 90.69 198 HIS A CA 1
ATOM 1572 C C . HIS A 1 198 ? 14.411 4.215 22.847 1.00 90.69 198 HIS A C 1
ATOM 1574 O O . HIS A 1 198 ? 13.525 4.038 23.678 1.00 90.69 198 HIS A O 1
ATOM 1580 N N . GLY A 1 199 ? 15.103 3.194 22.327 1.00 88.12 199 GLY A N 1
ATOM 1581 C CA . GLY A 1 199 ? 14.877 1.801 22.750 1.00 88.12 199 GLY A CA 1
ATOM 1582 C C . GLY A 1 199 ? 13.400 1.393 22.655 1.00 88.12 199 GLY A C 1
ATOM 1583 O O . GLY A 1 199 ? 12.802 1.540 21.590 1.00 88.12 199 GLY A O 1
ATOM 1584 N N . THR A 1 200 ? 12.819 0.927 23.761 1.00 87.88 200 THR A N 1
ATOM 1585 C CA . THR A 1 200 ? 11.391 0.583 23.914 1.00 87.88 200 THR A CA 1
ATOM 1586 C C . THR A 1 200 ? 10.557 1.701 24.561 1.00 87.88 200 THR A C 1
ATOM 1588 O O . THR A 1 200 ? 9.395 1.483 24.903 1.00 87.88 200 THR A O 1
ATOM 1591 N N . ILE A 1 201 ? 11.118 2.908 24.712 1.00 89.25 201 ILE A N 1
ATOM 1592 C CA . ILE A 1 201 ? 10.462 4.073 25.317 1.00 89.25 201 ILE A CA 1
ATOM 1593 C C . ILE A 1 201 ? 9.753 4.902 24.244 1.00 89.25 201 ILE A C 1
ATOM 1595 O O . ILE A 1 201 ? 10.357 5.313 23.246 1.00 89.25 201 ILE A O 1
ATOM 1599 N N . TYR A 1 202 ? 8.477 5.202 24.483 1.00 92.06 202 TYR A N 1
ATOM 1600 C CA . TYR A 1 202 ? 7.610 5.954 23.579 1.00 92.06 202 TYR A CA 1
ATOM 1601 C C . TYR A 1 202 ? 6.892 7.080 24.329 1.00 92.06 202 TYR A C 1
ATOM 1603 O O . TYR A 1 202 ? 6.558 6.938 25.502 1.00 92.06 202 TYR A O 1
ATOM 1611 N N . SER A 1 203 ? 6.608 8.178 23.634 1.00 92.62 203 SER A N 1
ATOM 1612 C CA . SER A 1 203 ? 5.662 9.204 24.078 1.00 92.62 203 SER A CA 1
ATOM 1613 C C . SER A 1 203 ? 4.406 9.173 23.208 1.00 92.62 203 SER A C 1
ATOM 1615 O O . SER A 1 203 ? 4.397 8.583 22.129 1.00 92.62 203 SER A O 1
ATOM 1617 N N . THR A 1 204 ? 3.323 9.794 23.664 1.00 93.69 204 THR A N 1
ATOM 1618 C CA . THR A 1 204 ? 2.107 9.946 22.853 1.00 93.69 204 THR A CA 1
ATOM 1619 C C . THR A 1 204 ? 2.227 11.176 21.968 1.00 93.69 204 THR A C 1
ATOM 1621 O O . THR A 1 204 ? 2.532 12.255 22.470 1.00 93.69 204 THR A O 1
ATOM 1624 N N . CYS A 1 205 ? 1.941 11.024 20.679 1.00 94.12 205 CYS A N 1
ATOM 1625 C CA . CYS A 1 205 ? 1.734 12.132 19.758 1.00 94.12 205 CYS A CA 1
ATOM 1626 C C . CYS A 1 205 ? 0.268 12.131 19.320 1.00 94.12 205 CYS A C 1
ATOM 1628 O O . CYS A 1 205 ? -0.212 11.110 18.824 1.00 94.12 205 CYS A O 1
ATOM 1630 N N . THR A 1 206 ? -0.419 13.258 19.510 1.00 95.62 206 THR A N 1
ATOM 1631 C CA . THR A 1 206 ? -1.801 13.459 19.067 1.00 95.62 206 THR A CA 1
ATOM 1632 C C . THR A 1 206 ? -1.951 14.850 18.476 1.00 95.62 206 THR A C 1
ATOM 1634 O O . THR A 1 206 ? -1.552 15.831 19.103 1.00 95.62 206 THR A O 1
ATOM 1637 N N . HIS A 1 207 ? -2.539 14.936 17.288 1.00 95.81 207 HIS A N 1
ATOM 1638 C CA . HIS A 1 207 ? -2.905 16.201 16.659 1.00 95.81 207 HIS A CA 1
ATOM 1639 C C . HIS A 1 207 ? -4.040 15.988 15.643 1.00 95.81 207 HIS A C 1
ATOM 1641 O O . HIS A 1 207 ? -4.179 14.885 15.099 1.00 95.81 207 HIS A O 1
ATOM 1647 N N . PRO A 1 208 ? -4.867 17.017 15.384 1.00 95.81 208 PRO A N 1
ATOM 1648 C CA . PRO A 1 208 ? -5.836 16.965 14.300 1.00 95.81 208 PRO A CA 1
ATOM 1649 C C . PRO A 1 208 ? -5.120 16.900 12.948 1.00 95.81 208 PRO A C 1
ATOM 1651 O O . PRO A 1 208 ? -3.977 17.349 12.809 1.00 95.81 208 PRO A O 1
ATOM 1654 N N . VAL A 1 209 ? -5.808 16.343 11.958 1.00 93.31 209 VAL A N 1
ATOM 1655 C CA . VAL A 1 209 ? -5.381 16.335 10.559 1.00 93.31 209 VAL A CA 1
ATOM 1656 C C . VAL A 1 209 ? -6.578 16.602 9.665 1.00 93.31 209 VAL A C 1
ATOM 1658 O O . VAL A 1 209 ? -7.702 16.188 9.954 1.00 93.31 209 VAL A O 1
ATOM 1661 N N . GLU A 1 210 ? -6.341 17.287 8.557 1.00 86.62 210 GLU A N 1
ATOM 1662 C CA . GLU A 1 210 ? -7.383 17.491 7.562 1.00 86.62 210 GLU A CA 1
ATOM 1663 C C . GLU A 1 210 ? -7.558 16.216 6.740 1.00 86.62 210 GLU A C 1
ATOM 1665 O O . GLU A 1 210 ? -6.603 15.706 6.153 1.00 86.62 210 GLU A O 1
ATOM 1670 N N . ILE A 1 211 ? -8.790 15.702 6.711 1.00 85.62 211 ILE A N 1
ATOM 1671 C CA . ILE A 1 211 ? -9.188 14.573 5.868 1.00 85.62 211 ILE A CA 1
ATOM 1672 C C . ILE A 1 211 ? -10.161 15.104 4.816 1.00 85.62 211 ILE A C 1
ATOM 1674 O O . ILE A 1 211 ? -11.377 15.090 5.028 1.00 85.62 211 ILE A O 1
ATOM 1678 N N . PRO A 1 212 ? -9.645 15.636 3.702 1.00 75.19 212 PRO A N 1
ATOM 1679 C CA . PRO A 1 212 ? -10.477 16.115 2.612 1.00 75.19 212 PRO A CA 1
ATOM 1680 C C . PRO A 1 212 ? -11.237 14.943 1.992 1.00 75.19 212 PRO A C 1
ATOM 1682 O O . PRO A 1 212 ? -10.701 13.851 1.807 1.00 75.19 212 PRO A O 1
ATOM 1685 N N . SER A 1 213 ? -12.509 15.176 1.673 1.00 83.75 213 SER A N 1
ATOM 1686 C CA . SER A 1 213 ? -13.348 14.235 0.927 1.00 83.75 213 SER A CA 1
ATOM 1687 C C . SER A 1 213 ? -13.279 12.780 1.436 1.00 83.75 213 SER A C 1
ATOM 1689 O O . SER A 1 213 ? -13.034 11.868 0.647 1.00 83.75 213 SER A O 1
ATOM 1691 N N . PRO A 1 214 ? -13.579 12.490 2.722 1.00 88.06 214 PRO A N 1
ATOM 1692 C CA . PRO A 1 214 ? -13.467 11.136 3.288 1.00 88.06 214 PRO A CA 1
ATOM 1693 C C . PRO A 1 214 ? -14.374 10.108 2.592 1.00 88.06 214 PRO A C 1
ATOM 1695 O O . PRO A 1 214 ? -14.189 8.904 2.746 1.00 88.06 214 PRO A O 1
ATOM 1698 N N . LYS A 1 215 ? -15.363 10.569 1.816 1.00 93.38 215 LYS A N 1
ATOM 1699 C CA . LYS A 1 215 ? -16.226 9.732 0.972 1.00 93.38 215 LYS A CA 1
ATOM 1700 C C . LYS A 1 215 ? -15.531 9.214 -0.289 1.00 93.38 215 LYS A C 1
ATOM 1702 O O . LYS A 1 215 ? -16.035 8.271 -0.880 1.00 93.38 215 LYS A O 1
ATOM 1707 N N . LEU A 1 216 ? -14.417 9.820 -0.698 1.00 96.12 216 LEU A N 1
ATOM 1708 C CA . LEU A 1 216 ? -13.622 9.395 -1.849 1.00 96.12 216 LEU A CA 1
ATOM 1709 C C . LEU A 1 216 ? -12.562 8.354 -1.479 1.00 96.12 216 LEU A C 1
ATOM 1711 O O . LEU A 1 216 ? -12.011 7.723 -2.370 1.00 96.12 216 LEU A O 1
ATOM 1715 N N . VAL A 1 217 ? -12.300 8.131 -0.190 1.00 97.19 217 VAL A N 1
ATOM 1716 C CA . VAL A 1 217 ? -11.199 7.283 0.287 1.00 97.19 217 VAL A CA 1
ATOM 1717 C C . VAL A 1 217 ? -11.722 6.048 1.004 1.00 97.19 217 VAL A C 1
ATOM 1719 O O . VAL A 1 217 ? -12.629 6.152 1.826 1.00 97.19 217 VAL A O 1
ATOM 1722 N N . ASP A 1 218 ? -11.129 4.884 0.762 1.00 97.75 218 ASP A N 1
ATOM 1723 C CA . ASP A 1 218 ? -11.292 3.688 1.597 1.00 97.75 218 ASP A CA 1
ATOM 1724 C C . ASP A 1 218 ? -9.986 2.878 1.643 1.00 97.75 218 ASP A C 1
ATOM 1726 O O . ASP A 1 218 ? -9.062 3.163 0.881 1.00 97.75 218 ASP A O 1
ATOM 1730 N N . PHE A 1 219 ? -9.897 1.900 2.550 1.00 98.62 219 PHE A N 1
ATOM 1731 C CA . PHE A 1 219 ? -8.661 1.147 2.809 1.00 98.62 219 PHE A CA 1
ATOM 1732 C C . PHE A 1 219 ? -8.912 -0.351 2.918 1.00 98.62 219 PHE A C 1
ATOM 1734 O O . PHE A 1 219 ? -9.694 -0.768 3.783 1.00 98.62 219 PHE A O 1
ATOM 1741 N N . TRP A 1 220 ? -8.265 -1.152 2.068 1.00 98.75 220 TRP A N 1
ATOM 1742 C CA . TRP A 1 220 ? -8.452 -2.605 1.994 1.00 98.75 220 TRP A CA 1
ATOM 1743 C C . TRP A 1 220 ? -7.123 -3.347 2.186 1.00 98.75 220 TRP A C 1
ATOM 1745 O O . TRP A 1 220 ? -6.072 -2.888 1.742 1.00 98.75 220 TRP A O 1
ATOM 1755 N N . ALA A 1 221 ? -7.183 -4.514 2.829 1.00 98.69 221 ALA A N 1
ATOM 1756 C CA . ALA A 1 221 ? -6.039 -5.401 2.971 1.00 98.69 221 ALA A CA 1
ATOM 1757 C C . ALA A 1 221 ? -5.902 -6.272 1.717 1.00 98.69 221 ALA A C 1
ATOM 1759 O O . ALA A 1 221 ? -6.719 -7.167 1.486 1.00 98.69 221 ALA A O 1
ATOM 1760 N N . VAL A 1 222 ? -4.900 -5.982 0.892 1.00 98.50 222 VAL A N 1
ATOM 1761 C CA . VAL A 1 222 ? -4.705 -6.579 -0.437 1.00 98.50 222 VAL A CA 1
ATOM 1762 C C . VAL A 1 222 ? -3.229 -6.897 -0.641 1.00 98.50 222 VAL A C 1
ATOM 1764 O O . VAL A 1 222 ? -2.359 -6.127 -0.245 1.00 98.50 222 VAL A O 1
ATOM 1767 N N . ASP A 1 223 ? -2.956 -8.022 -1.295 1.00 97.38 223 ASP A N 1
ATOM 1768 C CA . ASP A 1 223 ? -1.628 -8.315 -1.826 1.00 97.38 223 ASP A CA 1
ATOM 1769 C C . ASP A 1 223 ? -1.417 -7.515 -3.119 1.00 97.38 223 ASP A C 1
ATOM 1771 O O . ASP A 1 223 ? -2.128 -7.716 -4.107 1.00 97.38 223 ASP A O 1
ATOM 1775 N N . ALA A 1 224 ? -0.445 -6.601 -3.120 1.00 97.50 224 ALA A N 1
ATOM 1776 C CA . ALA A 1 224 ? -0.142 -5.749 -4.269 1.00 97.50 224 ALA A CA 1
ATOM 1777 C C . ALA A 1 224 ? 0.358 -6.536 -5.498 1.00 97.50 224 ALA A C 1
ATOM 1779 O O . ALA A 1 224 ? 0.413 -5.977 -6.592 1.00 97.50 224 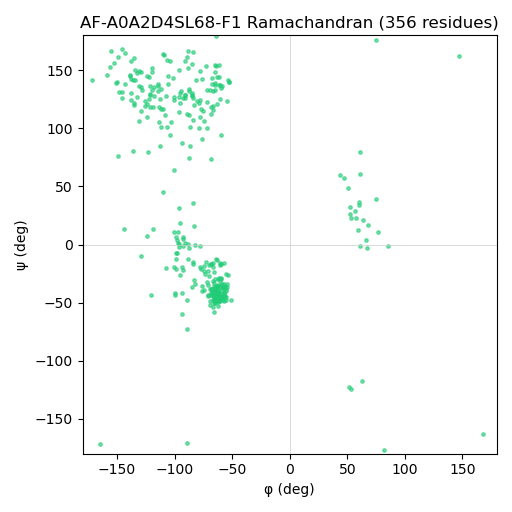ALA A O 1
ATOM 1780 N N . GLN A 1 225 ? 0.696 -7.817 -5.326 1.00 96.56 225 GLN A N 1
ATOM 1781 C CA . GLN A 1 225 ? 1.088 -8.758 -6.381 1.00 96.56 225 GLN A CA 1
ATOM 1782 C C . GLN A 1 225 ? -0.089 -9.620 -6.865 1.00 96.56 225 GLN A C 1
ATOM 1784 O O . GLN A 1 225 ? 0.075 -10.480 -7.726 1.00 96.56 225 GLN A O 1
ATOM 1789 N N . ASN A 1 226 ? -1.290 -9.426 -6.309 1.00 96.69 226 ASN A N 1
ATOM 1790 C CA . ASN A 1 226 ? -2.502 -10.111 -6.739 1.00 96.69 226 ASN A CA 1
ATOM 1791 C C . ASN A 1 226 ? -3.735 -9.221 -6.530 1.00 96.69 226 ASN A C 1
ATOM 1793 O O . ASN A 1 226 ? -4.539 -9.424 -5.616 1.00 96.69 226 ASN A O 1
ATOM 1797 N N . LEU A 1 227 ? -3.904 -8.233 -7.409 1.00 98.12 227 LEU A N 1
ATOM 1798 C CA . LEU A 1 227 ? -4.942 -7.222 -7.261 1.00 98.12 227 LEU A CA 1
ATOM 1799 C C . LEU A 1 227 ? -6.342 -7.797 -7.546 1.00 98.12 227 LEU A C 1
ATOM 1801 O O . LEU A 1 227 ? -6.543 -8.445 -8.581 1.00 98.12 227 LEU A O 1
ATOM 1805 N N . PRO A 1 228 ? -7.344 -7.529 -6.685 1.00 97.88 228 PRO A N 1
ATOM 1806 C CA . PRO A 1 228 ? -8.704 -8.040 -6.822 1.00 97.88 228 PRO A CA 1
ATOM 1807 C C . PRO A 1 228 ? -9.556 -7.172 -7.762 1.00 97.88 228 PRO A C 1
ATOM 1809 O O . PRO A 1 228 ? -10.742 -6.993 -7.510 1.00 97.88 228 PRO A O 1
ATOM 1812 N N . PHE A 1 229 ? -8.986 -6.608 -8.827 1.00 98.12 229 PHE A N 1
ATOM 1813 C CA . PHE A 1 229 ? -9.710 -5.757 -9.783 1.00 98.12 229 PHE A CA 1
ATOM 1814 C C . PHE A 1 229 ? -9.658 -6.348 -11.182 1.00 98.12 229 PHE A C 1
ATOM 1816 O O . PHE A 1 229 ? -8.671 -6.996 -11.546 1.00 98.12 229 PHE A O 1
ATOM 1823 N N . ALA A 1 230 ? -10.721 -6.107 -11.945 1.00 97.19 230 ALA A N 1
ATOM 1824 C CA . ALA A 1 230 ? -10.802 -6.505 -13.340 1.00 97.19 230 ALA A CA 1
ATOM 1825 C C . ALA A 1 230 ? -9.760 -5.776 -14.200 1.00 97.19 230 ALA A C 1
ATOM 1827 O O . ALA A 1 230 ? -9.334 -4.656 -13.881 1.00 97.19 230 ALA A O 1
ATOM 1828 N N . ASP A 1 231 ? -9.376 -6.416 -15.295 1.00 96.50 231 ASP A N 1
ATOM 1829 C CA . ASP A 1 231 ? -8.418 -5.886 -16.259 1.00 96.50 231 ASP A CA 1
ATOM 1830 C C . ASP A 1 231 ? -8.801 -4.482 -16.753 1.00 96.50 231 ASP A C 1
ATOM 1832 O O . ASP A 1 231 ? -9.959 -4.190 -17.059 1.00 96.50 231 ASP A O 1
ATOM 1836 N N . LYS A 1 232 ? -7.797 -3.609 -16.892 1.00 95.56 232 LYS A N 1
ATOM 1837 C CA . LYS A 1 232 ? -7.915 -2.290 -17.537 1.00 95.56 232 LYS A CA 1
ATOM 1838 C C . LYS A 1 232 ? -8.972 -1.349 -16.934 1.00 95.56 232 LYS A C 1
ATOM 1840 O O . LYS A 1 232 ? -9.517 -0.492 -17.634 1.00 95.56 232 LYS A O 1
ATOM 1845 N N . THR A 1 233 ? -9.262 -1.467 -15.641 1.00 95.94 233 THR A N 1
ATOM 1846 C CA . THR A 1 233 ? -10.276 -0.643 -14.957 1.00 95.94 233 THR A CA 1
ATOM 1847 C C . THR A 1 233 ? -9.706 0.549 -14.183 1.00 95.94 233 THR A C 1
ATOM 1849 O O . THR A 1 233 ? -10.425 1.520 -13.945 1.00 95.94 233 THR A O 1
ATOM 1852 N N . ILE A 1 234 ? -8.422 0.525 -13.822 1.00 96.88 234 ILE A N 1
ATOM 1853 C CA . ILE A 1 234 ? -7.812 1.493 -12.904 1.00 96.88 234 ILE A CA 1
ATOM 1854 C C . ILE A 1 234 ? -7.032 2.555 -13.668 1.00 96.88 234 ILE A C 1
ATOM 1856 O O . ILE A 1 234 ? -6.128 2.246 -14.435 1.00 96.88 234 ILE A O 1
ATOM 1860 N N . HIS A 1 235 ? -7.366 3.818 -13.439 1.00 94.44 235 HIS A N 1
ATOM 1861 C CA . HIS A 1 235 ? -6.807 4.940 -14.183 1.00 94.44 235 HIS A CA 1
ATOM 1862 C C . HIS A 1 235 ? -5.468 5.419 -13.595 1.00 94.44 235 HIS A C 1
ATOM 1864 O O . HIS A 1 235 ? -4.562 5.768 -14.346 1.00 94.44 235 HIS A O 1
ATOM 1870 N N . ARG A 1 236 ? -5.292 5.401 -12.269 1.00 94.81 236 ARG A N 1
ATOM 1871 C CA . ARG A 1 236 ? -3.992 5.691 -11.635 1.00 94.81 236 ARG A CA 1
ATOM 1872 C C . ARG A 1 236 ? -3.597 4.622 -10.641 1.00 94.81 236 ARG A C 1
ATOM 1874 O O . ARG A 1 236 ? -4.403 4.233 -9.799 1.00 94.81 236 ARG A O 1
ATOM 1881 N N . CYS A 1 237 ? -2.339 4.212 -10.697 1.00 97.00 237 CYS A N 1
ATOM 1882 C CA . CYS A 1 237 ? -1.730 3.358 -9.689 1.00 97.00 237 CYS A CA 1
ATOM 1883 C C . CYS A 1 237 ? -0.455 4.021 -9.174 1.00 97.00 237 CYS A C 1
ATOM 1885 O O . CYS A 1 237 ? 0.449 4.293 -9.962 1.00 97.00 237 CYS A O 1
ATOM 1887 N N . HIS A 1 238 ? -0.366 4.240 -7.868 1.00 97.56 238 HIS A N 1
ATOM 1888 C CA . HIS A 1 238 ? 0.816 4.792 -7.215 1.00 97.56 238 HIS A CA 1
ATOM 1889 C C . HIS A 1 238 ? 1.425 3.738 -6.297 1.00 97.56 238 HIS A C 1
ATOM 1891 O O . HIS A 1 238 ? 0.707 3.115 -5.524 1.00 97.56 238 HIS A O 1
ATOM 1897 N N . SER A 1 239 ? 2.734 3.534 -6.386 1.00 97.81 239 SER A N 1
ATOM 1898 C CA . SER A 1 239 ? 3.481 2.630 -5.513 1.00 97.81 239 SER A CA 1
ATOM 1899 C C . SER A 1 239 ? 4.703 3.363 -4.971 1.00 97.81 239 SER A C 1
ATOM 1901 O O . SER A 1 239 ? 5.677 3.578 -5.696 1.00 97.81 239 SER A O 1
ATOM 1903 N N . THR A 1 240 ? 4.652 3.735 -3.693 1.00 96.81 240 THR A N 1
ATOM 1904 C CA . THR A 1 240 ? 5.691 4.527 -3.021 1.00 96.81 240 THR A CA 1
ATOM 1905 C C . THR A 1 240 ? 6.377 3.686 -1.958 1.00 96.81 240 THR A C 1
ATOM 1907 O O . THR A 1 240 ? 5.739 3.267 -0.999 1.00 96.81 240 THR A O 1
ATOM 1910 N N . ASN A 1 241 ? 7.683 3.466 -2.112 1.00 95.69 241 ASN A N 1
ATOM 1911 C CA . ASN A 1 241 ? 8.518 2.669 -1.213 1.00 95.69 241 ASN A CA 1
ATOM 1912 C C . ASN A 1 241 ? 7.927 1.278 -0.922 1.00 95.69 241 ASN A C 1
ATOM 1914 O O . ASN A 1 241 ? 7.770 0.872 0.232 1.00 95.69 241 ASN A O 1
ATOM 1918 N N . LEU A 1 242 ? 7.526 0.592 -1.992 1.00 97.12 242 LEU A N 1
ATOM 1919 C CA . LEU A 1 242 ? 6.886 -0.716 -1.910 1.00 97.12 242 LEU A CA 1
ATOM 1920 C C . LEU A 1 242 ? 7.658 -1.796 -2.663 1.00 97.12 242 LEU A C 1
ATOM 1922 O O . LEU A 1 242 ? 7.778 -2.901 -2.145 1.00 97.12 242 LEU A O 1
ATOM 1926 N N . ILE A 1 243 ? 8.153 -1.518 -3.876 1.00 96.88 243 ILE A N 1
ATOM 1927 C CA . ILE A 1 243 ? 8.666 -2.575 -4.765 1.00 96.88 243 ILE A CA 1
ATOM 1928 C C . ILE A 1 243 ? 9.834 -3.356 -4.149 1.00 96.88 243 ILE A C 1
ATOM 1930 O O . ILE A 1 243 ? 9.994 -4.538 -4.416 1.00 96.88 243 ILE A O 1
ATOM 1934 N N . ASP A 1 244 ? 10.626 -2.720 -3.295 1.00 96.25 244 ASP A N 1
ATOM 1935 C CA . ASP A 1 244 ? 11.768 -3.310 -2.599 1.00 96.25 244 ASP A CA 1
ATOM 1936 C C . ASP A 1 244 ? 11.394 -4.100 -1.333 1.00 96.25 244 ASP A C 1
ATOM 1938 O O . ASP A 1 244 ? 12.251 -4.732 -0.706 1.00 96.25 244 ASP A O 1
ATOM 1942 N N . CYS A 1 245 ? 10.100 -4.144 -1.015 1.00 95.62 245 CYS A N 1
ATOM 1943 C CA . CYS A 1 245 ? 9.503 -4.833 0.124 1.00 95.62 245 CYS A CA 1
ATOM 1944 C C . CYS A 1 245 ? 8.504 -5.939 -0.284 1.00 95.62 245 CYS A C 1
ATOM 1946 O O . CYS A 1 245 ? 7.734 -6.401 0.562 1.00 95.62 245 CYS A O 1
ATOM 1948 N N . LEU A 1 246 ? 8.480 -6.347 -1.558 1.00 96.88 246 LEU A N 1
ATOM 1949 C CA . LEU A 1 246 ? 7.592 -7.388 -2.092 1.00 96.88 246 LEU A CA 1
ATOM 1950 C C . LEU A 1 246 ? 8.347 -8.690 -2.370 1.00 96.88 246 LEU A C 1
ATOM 1952 O O . LEU A 1 246 ? 9.456 -8.655 -2.878 1.00 96.88 246 LEU A O 1
ATOM 1956 N N . ASP A 1 247 ? 7.705 -9.841 -2.164 1.00 96.50 247 ASP A N 1
ATOM 1957 C CA . ASP A 1 247 ? 8.296 -11.153 -2.492 1.00 96.50 247 ASP A CA 1
ATOM 1958 C C . ASP A 1 247 ? 8.700 -11.270 -3.968 1.00 96.50 247 ASP A C 1
ATOM 1960 O O . ASP A 1 247 ? 9.776 -11.758 -4.308 1.00 96.50 247 ASP A O 1
ATOM 1964 N N . ARG A 1 248 ? 7.851 -10.777 -4.865 1.00 96.69 248 ARG A N 1
ATOM 1965 C CA . ARG A 1 248 ? 7.991 -10.853 -6.319 1.00 96.69 248 ARG A CA 1
ATOM 1966 C C . ARG A 1 248 ? 7.630 -9.491 -6.926 1.00 96.69 248 ARG A C 1
ATOM 1968 O O . ARG A 1 248 ? 6.524 -9.304 -7.436 1.00 96.69 248 ARG A O 1
ATOM 1975 N N . PRO A 1 249 ? 8.546 -8.506 -6.919 1.00 97.38 249 PRO A N 1
ATOM 1976 C CA . PRO A 1 249 ? 8.273 -7.172 -7.460 1.00 97.38 249 PRO A CA 1
ATOM 1977 C C . PRO A 1 249 ? 7.897 -7.186 -8.945 1.00 97.38 249 PRO A C 1
ATOM 1979 O O . PRO A 1 249 ? 7.127 -6.342 -9.393 1.00 97.38 249 PRO A O 1
ATOM 1982 N N . HIS A 1 250 ? 8.389 -8.159 -9.714 1.00 96.69 250 HIS A N 1
ATOM 1983 C CA . HIS A 1 250 ? 7.988 -8.346 -11.107 1.00 96.69 250 HIS A CA 1
ATOM 1984 C C . HIS A 1 250 ? 6.493 -8.659 -11.253 1.00 96.69 250 HIS A C 1
ATOM 1986 O O . HIS A 1 250 ? 5.833 -8.043 -12.088 1.00 96.69 250 HIS A O 1
ATOM 1992 N N . ASP A 1 251 ? 5.950 -9.536 -10.406 1.00 97.31 251 ASP A N 1
ATOM 1993 C CA . ASP A 1 251 ? 4.529 -9.895 -10.410 1.00 97.31 251 ASP A CA 1
ATOM 1994 C C . ASP A 1 251 ? 3.663 -8.665 -10.084 1.00 97.31 251 ASP A C 1
ATOM 1996 O O . ASP A 1 251 ? 2.612 -8.460 -10.688 1.00 97.31 251 ASP A O 1
ATOM 2000 N N . HIS A 1 252 ? 4.138 -7.781 -9.199 1.00 98.19 252 HIS A N 1
ATOM 2001 C CA . HIS A 1 252 ? 3.490 -6.495 -8.938 1.00 98.19 252 HIS A CA 1
ATOM 2002 C C . HIS A 1 252 ? 3.470 -5.577 -10.165 1.00 98.19 252 HIS A C 1
ATOM 2004 O O . HIS A 1 252 ? 2.419 -5.026 -10.484 1.00 98.19 252 HIS A O 1
ATOM 2010 N N . LEU A 1 253 ? 4.585 -5.436 -10.892 1.00 98.38 253 LEU A N 1
ATOM 2011 C CA . LEU A 1 253 ? 4.612 -4.628 -12.119 1.00 98.38 253 LEU A CA 1
ATOM 2012 C C . LEU A 1 253 ? 3.646 -5.172 -13.184 1.00 98.38 253 LEU A C 1
ATOM 2014 O O . LEU A 1 253 ? 2.935 -4.394 -13.821 1.00 98.38 253 LEU A O 1
ATOM 2018 N N . GLN A 1 254 ? 3.572 -6.495 -13.345 1.00 97.69 254 GLN A N 1
ATOM 2019 C CA . GLN A 1 254 ? 2.625 -7.137 -14.262 1.00 97.69 254 GLN A CA 1
ATOM 2020 C C . GLN A 1 254 ? 1.169 -6.952 -13.810 1.00 97.69 254 GLN A C 1
ATOM 2022 O O . GLN A 1 254 ? 0.296 -6.643 -14.621 1.00 97.69 254 GLN A O 1
ATOM 2027 N N . GLU A 1 255 ? 0.885 -7.053 -12.510 1.00 97.62 255 GLU A N 1
ATOM 2028 C CA . GLU A 1 255 ? -0.452 -6.782 -11.974 1.00 97.62 255 GLU A CA 1
ATOM 2029 C C . GLU A 1 255 ? -0.877 -5.328 -12.159 1.00 97.62 255 GLU A C 1
ATOM 2031 O O . GLU A 1 255 ? -2.022 -5.076 -12.544 1.00 97.62 255 GLU A O 1
ATOM 2036 N N . LEU A 1 256 ? 0.037 -4.378 -11.946 1.00 97.88 256 LEU A N 1
ATOM 2037 C CA . LEU A 1 256 ? -0.198 -2.973 -12.258 1.00 97.88 256 LEU A CA 1
ATOM 2038 C C . LEU A 1 256 ? -0.545 -2.803 -13.737 1.00 97.88 256 LEU A C 1
ATOM 2040 O O . LEU A 1 256 ? -1.548 -2.169 -14.058 1.00 97.88 256 LEU A O 1
ATOM 2044 N N . ALA A 1 257 ? 0.223 -3.420 -14.635 1.00 97.44 257 ALA A N 1
ATOM 2045 C CA . ALA A 1 257 ? -0.042 -3.368 -16.066 1.00 97.44 257 ALA A CA 1
ATOM 2046 C C . ALA A 1 257 ? -1.383 -4.002 -16.456 1.00 97.44 257 ALA A C 1
ATOM 2048 O O . ALA A 1 257 ? -2.063 -3.485 -17.349 1.00 97.44 257 ALA A O 1
ATOM 2049 N N . ARG A 1 258 ? -1.785 -5.087 -15.791 1.00 97.00 258 ARG A N 1
ATOM 2050 C CA . ARG A 1 258 ? -3.053 -5.781 -16.028 1.00 97.00 258 ARG A CA 1
ATOM 2051 C C . ARG A 1 258 ? -4.258 -4.907 -15.676 1.00 97.00 258 ARG A C 1
ATOM 2053 O O . ARG A 1 258 ? -5.168 -4.757 -16.492 1.00 97.00 258 ARG A O 1
ATOM 2060 N N . VAL A 1 259 ? -4.274 -4.307 -14.483 1.00 97.31 259 VAL A N 1
ATOM 2061 C CA . VAL A 1 259 ? -5.410 -3.473 -14.037 1.00 97.31 259 VAL A CA 1
ATOM 2062 C C . VAL A 1 259 ? -5.413 -2.081 -14.664 1.00 97.31 259 VAL A C 1
ATOM 2064 O O . VAL A 1 259 ? -6.455 -1.426 -14.684 1.00 97.31 259 VAL A O 1
ATOM 2067 N N . HIS A 1 260 ? -4.270 -1.628 -15.179 1.00 95.44 260 HIS A N 1
ATOM 2068 C CA . HIS A 1 260 ? -4.092 -0.294 -15.733 1.00 95.44 260 HIS A CA 1
ATOM 2069 C C . HIS A 1 260 ? -4.969 -0.047 -16.968 1.00 95.44 260 HIS A C 1
ATOM 2071 O O . HIS A 1 260 ? -4.875 -0.726 -17.996 1.00 95.44 260 HIS A O 1
ATOM 2077 N N . ASN A 1 261 ? -5.819 0.970 -16.861 1.00 94.12 261 ASN A N 1
ATOM 2078 C CA . ASN A 1 261 ? -6.636 1.486 -17.941 1.00 94.12 261 ASN A CA 1
ATOM 2079 C C . ASN A 1 261 ? -5.745 2.156 -19.005 1.00 94.12 261 ASN A C 1
ATOM 2081 O O . ASN A 1 261 ? -4.851 2.912 -18.636 1.00 94.12 261 ASN A O 1
ATOM 2085 N N . PRO A 1 262 ? -6.000 1.954 -20.311 1.00 90.88 262 PRO A N 1
ATOM 2086 C CA . PRO A 1 262 ? -5.221 2.566 -21.390 1.00 90.88 262 PRO A CA 1
ATOM 2087 C C . PRO A 1 262 ? -5.082 4.099 -21.327 1.00 90.88 262 PRO A C 1
ATOM 2089 O O . PRO A 1 262 ? -4.114 4.635 -21.853 1.00 90.88 262 PRO A O 1
ATOM 2092 N N . LEU A 1 263 ? -6.024 4.814 -20.710 1.00 87.31 263 LEU A N 1
ATOM 2093 C CA . LEU A 1 263 ? -5.959 6.276 -20.562 1.00 87.31 263 LEU A CA 1
ATOM 2094 C C . LEU A 1 263 ? -5.187 6.727 -19.310 1.00 87.31 263 LEU A C 1
ATOM 2096 O O . LEU A 1 263 ? -5.056 7.923 -19.066 1.00 87.31 263 LEU A O 1
ATOM 2100 N N . GLY A 1 264 ? -4.732 5.775 -18.498 1.00 92.00 264 GLY A N 1
ATOM 2101 C CA . GLY A 1 264 ? -4.140 6.006 -17.194 1.00 92.00 264 GLY A CA 1
ATOM 2102 C C . GLY A 1 264 ? -2.628 6.234 -17.189 1.00 92.00 264 GLY A C 1
ATOM 2103 O O . GLY A 1 264 ? -1.974 6.268 -18.229 1.00 92.00 264 GLY A O 1
ATOM 2104 N N . TYR A 1 265 ? -2.045 6.259 -15.988 1.00 94.50 265 TYR A N 1
ATOM 2105 C CA . TYR A 1 265 ? -0.602 6.071 -15.760 1.00 94.50 265 TYR A CA 1
ATOM 2106 C C . TYR A 1 265 ? -0.338 5.273 -14.477 1.00 94.50 265 TYR A C 1
ATOM 2108 O O . TYR A 1 265 ? -1.220 5.069 -13.638 1.00 94.50 265 TYR A O 1
ATOM 2116 N N . ILE A 1 266 ? 0.891 4.787 -14.353 1.00 96.81 266 ILE A N 1
ATOM 2117 C CA . ILE A 1 266 ? 1.445 4.152 -13.159 1.00 96.81 266 ILE A CA 1
ATOM 2118 C C . ILE A 1 266 ? 2.613 5.017 -12.696 1.00 96.81 266 ILE A C 1
ATOM 2120 O O . ILE A 1 266 ? 3.432 5.391 -13.529 1.00 96.81 266 ILE A O 1
ATOM 2124 N N . SER A 1 267 ? 2.721 5.291 -11.398 1.00 97.38 267 SER A N 1
ATOM 2125 C CA . SER A 1 267 ? 3.876 5.972 -10.805 1.00 97.38 267 SER A CA 1
ATOM 2126 C C . SER A 1 267 ? 4.519 5.105 -9.735 1.00 97.38 267 SER A C 1
ATOM 2128 O O . SER A 1 267 ? 3.849 4.621 -8.821 1.00 97.38 267 SER A O 1
ATOM 2130 N N . LEU A 1 268 ? 5.832 4.944 -9.837 1.00 98.19 268 LEU A N 1
ATOM 2131 C CA . LEU A 1 268 ? 6.666 4.189 -8.914 1.00 98.19 268 LEU A CA 1
ATOM 2132 C C . LEU A 1 268 ? 7.672 5.149 -8.285 1.00 98.19 268 LEU A C 1
ATOM 2134 O O . LEU A 1 268 ? 8.376 5.837 -9.016 1.00 98.19 268 LEU A O 1
ATOM 2138 N N . ALA A 1 269 ? 7.766 5.177 -6.960 1.00 97.88 269 ALA A N 1
ATOM 2139 C CA . ALA A 1 269 ? 8.808 5.904 -6.240 1.00 97.88 269 ALA A CA 1
ATOM 2140 C C . ALA A 1 269 ? 9.521 4.937 -5.293 1.00 97.88 269 ALA A C 1
ATOM 2142 O O . ALA A 1 269 ? 8.878 4.349 -4.428 1.00 97.88 269 ALA A O 1
ATOM 2143 N N . THR A 1 270 ? 10.824 4.725 -5.459 1.00 97.25 270 THR A N 1
ATOM 2144 C CA . THR A 1 270 ? 11.541 3.640 -4.765 1.00 97.25 270 THR A CA 1
ATOM 2145 C C . THR A 1 270 ? 13.013 3.981 -4.520 1.00 97.25 270 THR A C 1
ATOM 2147 O O . THR A 1 270 ? 13.645 4.555 -5.408 1.00 97.25 270 THR A O 1
ATOM 2150 N N . PRO A 1 271 ? 13.585 3.651 -3.349 1.00 96.50 271 PRO A N 1
ATOM 2151 C CA . PRO A 1 271 ? 15.025 3.752 -3.123 1.00 96.50 271 PRO A CA 1
ATOM 2152 C C . PRO A 1 271 ? 15.804 2.530 -3.623 1.00 96.50 271 PRO A C 1
ATOM 2154 O O . PRO A 1 271 ? 17.026 2.610 -3.725 1.00 96.50 271 PRO A O 1
ATOM 2157 N N . PHE A 1 272 ? 15.121 1.415 -3.915 1.00 96.31 272 PHE A N 1
ATOM 2158 C CA . PHE A 1 272 ? 15.741 0.106 -4.156 1.00 96.31 272 PHE A CA 1
ATOM 2159 C C . PHE A 1 272 ? 16.543 -0.407 -2.940 1.00 96.31 272 PHE A C 1
ATOM 2161 O O . PHE A 1 272 ? 17.563 -1.082 -3.095 1.00 96.31 272 PHE A O 1
ATOM 2168 N N . ASP A 1 273 ? 16.074 -0.096 -1.724 1.00 95.62 273 ASP A N 1
ATOM 2169 C CA . ASP A 1 273 ? 16.652 -0.573 -0.461 1.00 95.62 273 ASP A CA 1
ATOM 2170 C C . ASP A 1 273 ? 16.021 -1.922 -0.096 1.00 95.62 273 ASP A C 1
ATOM 2172 O O . ASP A 1 273 ? 15.125 -2.030 0.742 1.00 95.62 273 ASP A O 1
ATOM 2176 N N . TRP A 1 274 ? 16.446 -2.957 -0.824 1.00 96.00 274 TRP A N 1
ATOM 2177 C CA . TRP A 1 274 ? 15.854 -4.292 -0.775 1.00 96.00 274 TRP A CA 1
ATOM 2178 C C . TRP A 1 274 ? 15.800 -4.862 0.639 1.00 96.00 274 TRP A C 1
ATOM 2180 O O . TRP A 1 274 ? 16.831 -5.057 1.281 1.00 96.00 274 TRP A O 1
ATOM 2190 N N . SER A 1 275 ? 14.596 -5.228 1.083 1.00 94.12 275 SER A N 1
ATOM 2191 C CA . SER A 1 275 ? 14.373 -5.945 2.338 1.00 94.12 275 SER A CA 1
ATOM 2192 C C . SER A 1 275 ? 14.511 -7.454 2.105 1.00 94.12 275 SER A C 1
ATOM 2194 O O . SER A 1 275 ? 13.559 -8.072 1.632 1.00 94.12 275 SER A O 1
ATOM 2196 N N . PRO A 1 276 ? 15.635 -8.115 2.451 1.00 91.81 276 PRO A N 1
ATOM 2197 C CA . PRO A 1 276 ? 15.884 -9.499 2.028 1.00 91.81 276 PRO A CA 1
ATOM 2198 C C . PRO A 1 276 ? 14.971 -10.524 2.715 1.00 91.81 276 PRO A C 1
ATOM 2200 O O . PRO A 1 276 ? 14.842 -11.655 2.257 1.00 91.81 276 PRO A O 1
ATOM 2203 N N . ASN A 1 277 ? 14.342 -10.132 3.827 1.00 91.19 277 ASN A N 1
ATOM 2204 C CA . ASN A 1 277 ? 13.334 -10.942 4.512 1.00 91.19 277 ASN A CA 1
ATOM 2205 C C . ASN A 1 277 ? 12.001 -10.973 3.755 1.00 91.19 277 ASN A C 1
ATOM 2207 O O . ASN A 1 277 ? 11.214 -11.891 3.964 1.00 91.19 277 ASN A O 1
ATOM 2211 N N . ALA A 1 278 ? 11.734 -9.943 2.949 1.00 91.56 278 ALA A N 1
ATOM 2212 C CA . ALA A 1 278 ? 10.537 -9.844 2.131 1.00 91.56 278 ALA A CA 1
ATOM 2213 C C . ALA A 1 278 ? 10.827 -10.252 0.687 1.00 91.56 278 ALA A C 1
ATOM 2215 O O . ALA A 1 278 ? 10.049 -11.009 0.132 1.00 91.56 278 ALA A O 1
ATOM 2216 N N . THR A 1 279 ? 11.948 -9.798 0.123 1.00 95.50 279 THR A N 1
ATOM 2217 C CA . THR A 1 279 ? 12.297 -9.921 -1.295 1.00 95.50 279 THR A CA 1
ATOM 2218 C C . THR A 1 279 ? 13.517 -10.838 -1.469 1.00 95.50 279 THR A C 1
ATOM 2220 O O . THR A 1 279 ? 14.649 -10.407 -1.202 1.00 95.50 279 THR A O 1
ATOM 2223 N N . PRO A 1 280 ? 13.344 -12.088 -1.936 1.00 95.38 280 PRO A N 1
ATOM 2224 C CA . PRO A 1 280 ? 14.449 -12.974 -2.296 1.00 95.38 280 PRO A CA 1
ATOM 2225 C C . PRO A 1 280 ? 15.425 -12.330 -3.293 1.00 95.38 280 PRO A C 1
ATOM 2227 O O . PRO A 1 280 ? 15.017 -11.614 -4.207 1.00 95.38 280 PRO A O 1
ATOM 2230 N N . TYR A 1 281 ? 16.726 -12.587 -3.120 1.00 94.25 281 TYR A N 1
ATOM 2231 C CA . TYR A 1 281 ? 17.816 -11.942 -3.876 1.00 94.25 281 TYR A CA 1
ATOM 2232 C C . TYR A 1 281 ? 17.696 -12.081 -5.405 1.00 94.25 281 TYR A C 1
ATOM 2234 O O . TYR A 1 281 ? 18.042 -11.177 -6.170 1.00 94.25 281 TYR A O 1
ATOM 2242 N N . ASP A 1 282 ? 17.200 -13.224 -5.862 1.00 93.06 282 ASP A N 1
ATOM 2243 C CA . ASP A 1 282 ? 16.979 -13.546 -7.270 1.00 93.06 282 ASP A CA 1
ATOM 2244 C C . ASP A 1 282 ? 15.788 -12.802 -7.889 1.00 93.06 282 ASP A C 1
ATOM 2246 O O . ASP A 1 282 ? 15.697 -12.718 -9.114 1.00 93.06 282 ASP A O 1
ATOM 2250 N N . HIS A 1 283 ? 14.916 -12.208 -7.073 1.00 94.69 283 HIS A N 1
ATOM 2251 C CA . HIS A 1 283 ? 13.795 -11.390 -7.532 1.00 94.69 283 HIS A CA 1
ATOM 2252 C C . HI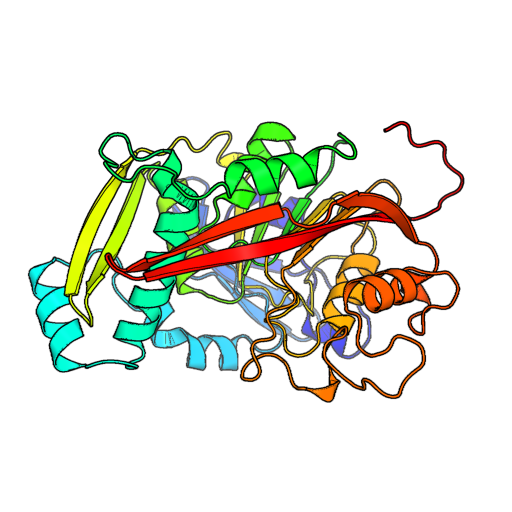S A 1 283 ? 14.088 -9.882 -7.540 1.00 94.69 283 HIS A C 1
ATOM 2254 O O . HIS A 1 283 ? 13.223 -9.102 -7.940 1.00 94.69 283 HIS A O 1
ATOM 2260 N N . TRP A 1 284 ? 15.274 -9.442 -7.108 1.00 96.12 284 TRP A N 1
ATOM 2261 C CA . TRP A 1 284 ? 15.598 -8.015 -7.058 1.00 96.12 284 TRP A CA 1
ATOM 2262 C C . TRP A 1 284 ? 15.647 -7.387 -8.460 1.00 96.12 284 TRP A C 1
ATOM 2264 O O . TRP A 1 284 ? 16.233 -7.931 -9.403 1.00 96.12 284 TRP A O 1
ATOM 2274 N N . ILE A 1 285 ? 15.073 -6.189 -8.581 1.00 95.00 285 ILE A N 1
ATOM 2275 C CA . ILE A 1 285 ? 15.151 -5.332 -9.770 1.00 95.00 285 ILE A CA 1
ATOM 2276 C C . ILE A 1 285 ? 16.417 -4.474 -9.664 1.00 95.00 285 ILE A C 1
ATOM 2278 O O . ILE A 1 285 ? 16.390 -3.345 -9.182 1.00 95.00 285 ILE A O 1
ATOM 2282 N N . GLY A 1 286 ? 17.544 -5.033 -10.102 1.00 93.19 286 GLY A N 1
ATOM 2283 C CA . GLY A 1 286 ? 18.863 -4.440 -9.864 1.00 93.19 286 GLY A CA 1
ATOM 2284 C C . GLY A 1 286 ? 19.404 -4.784 -8.478 1.00 93.19 286 GLY A C 1
ATOM 2285 O O . GLY A 1 286 ? 18.834 -5.598 -7.762 1.00 93.19 286 GLY A O 1
ATOM 2286 N N . GLY A 1 287 ? 20.572 -4.254 -8.124 1.00 90.38 287 GLY A N 1
ATOM 2287 C CA . GLY A 1 287 ? 21.338 -4.663 -6.940 1.00 90.38 287 GLY A CA 1
ATOM 2288 C C . GLY A 1 287 ? 21.906 -6.090 -7.015 1.00 90.38 287 GLY A C 1
ATOM 2289 O O . GLY A 1 287 ? 22.626 -6.518 -6.113 1.00 90.38 287 GLY A O 1
ATOM 2290 N N . ASN A 1 288 ? 21.619 -6.831 -8.091 1.00 87.25 288 ASN A N 1
ATOM 2291 C CA . ASN A 1 288 ? 22.112 -8.177 -8.346 1.00 87.25 288 ASN A CA 1
ATOM 2292 C C . ASN A 1 288 ? 22.925 -8.254 -9.647 1.00 87.25 288 ASN A C 1
ATOM 2294 O O . ASN A 1 288 ? 22.739 -7.483 -10.585 1.00 87.25 288 ASN A O 1
ATOM 2298 N N . GLY A 1 289 ? 23.865 -9.204 -9.693 1.00 82.50 289 GLY A N 1
ATOM 2299 C CA . GLY A 1 289 ? 24.557 -9.572 -10.927 1.00 82.50 289 GLY A CA 1
ATOM 2300 C C . GLY A 1 289 ? 25.373 -8.452 -11.591 1.00 82.50 289 GLY A C 1
ATOM 2301 O O . GLY A 1 289 ? 25.172 -8.137 -12.764 1.00 82.50 289 GLY A O 1
ATOM 2302 N N . SER A 1 290 ? 26.363 -7.923 -10.869 1.00 87.69 290 SER A N 1
ATOM 2303 C CA . SER A 1 290 ? 27.302 -6.888 -11.343 1.00 87.69 290 SER A CA 1
ATOM 2304 C C . SER A 1 290 ? 28.093 -7.250 -12.610 1.00 87.69 290 SER A C 1
ATOM 2306 O O . SER A 1 290 ? 28.646 -6.374 -13.265 1.00 87.69 290 SER A O 1
ATOM 2308 N N . MET A 1 291 ? 28.132 -8.532 -12.981 1.00 88.25 291 MET A N 1
ATOM 2309 C CA . MET A 1 291 ? 28.824 -9.039 -14.173 1.00 88.25 291 MET A CA 1
ATOM 2310 C C . MET A 1 291 ? 27.923 -9.130 -15.422 1.00 88.25 291 MET A C 1
ATOM 2312 O O . MET A 1 291 ? 28.391 -9.552 -16.479 1.00 88.25 291 MET A O 1
ATOM 2316 N N . TYR A 1 292 ? 26.634 -8.781 -15.324 1.00 84.25 292 TYR A N 1
ATOM 2317 C CA . TYR A 1 292 ? 25.703 -8.745 -16.461 1.00 84.25 292 TYR A CA 1
ATOM 2318 C C . TYR A 1 292 ? 25.725 -7.381 -17.179 1.00 84.25 292 TYR A C 1
ATOM 2320 O O . TYR A 1 292 ? 26.233 -6.413 -16.618 1.00 84.25 292 TYR A O 1
ATOM 2328 N N . PRO A 1 293 ? 25.142 -7.247 -18.392 1.00 87.25 293 PRO A N 1
ATOM 2329 C CA . PRO A 1 293 ? 25.221 -6.011 -19.183 1.00 87.25 293 PRO A CA 1
ATOM 2330 C C . PRO A 1 293 ? 24.758 -4.727 -18.477 1.00 87.25 293 PRO A C 1
ATOM 2332 O O . PRO A 1 293 ? 25.337 -3.673 -18.715 1.00 87.25 293 PRO A O 1
ATOM 2335 N N . LEU A 1 294 ? 23.752 -4.811 -17.596 1.00 90.88 294 LEU A N 1
ATOM 2336 C CA . LEU A 1 294 ? 23.253 -3.667 -16.814 1.00 90.88 294 LEU A CA 1
ATOM 2337 C C . LEU A 1 294 ? 23.992 -3.471 -15.479 1.00 90.88 294 LEU A C 1
ATOM 2339 O O . LEU A 1 294 ? 23.636 -2.583 -14.721 1.00 90.88 294 LEU A O 1
ATOM 2343 N N . GLN A 1 295 ? 24.978 -4.317 -15.165 1.00 91.81 295 GLN A N 1
ATOM 2344 C CA . GLN A 1 295 ? 25.850 -4.233 -13.982 1.00 91.81 295 GLN A CA 1
ATOM 2345 C C . GLN A 1 295 ? 25.125 -4.130 -12.628 1.00 91.81 295 GLN A C 1
ATOM 2347 O O . GLN A 1 295 ? 25.698 -3.690 -11.637 1.00 91.81 295 GLN A O 1
ATOM 2352 N N . GLY A 1 296 ? 23.875 -4.588 -12.563 1.00 90.69 296 GLY A N 1
ATOM 2353 C CA . GLY A 1 296 ? 23.038 -4.471 -11.372 1.00 90.69 296 GLY A CA 1
ATOM 2354 C C . GLY A 1 296 ? 22.446 -3.078 -11.149 1.00 90.69 296 GLY A C 1
ATOM 2355 O O . GLY A 1 296 ? 21.856 -2.863 -10.098 1.00 90.69 296 GLY A O 1
ATOM 2356 N N . GLU A 1 297 ? 22.533 -2.153 -12.106 1.00 95.81 297 GLU A N 1
ATOM 2357 C CA . GLU A 1 297 ? 21.937 -0.820 -11.979 1.00 95.81 297 GLU A CA 1
ATOM 2358 C C . GLU A 1 297 ? 20.398 -0.901 -11.954 1.00 95.81 297 GLU A C 1
ATOM 2360 O O . GLU A 1 297 ? 19.784 -1.333 -12.941 1.00 95.81 297 GLU A O 1
ATOM 2365 N N . PRO A 1 298 ? 19.740 -0.510 -10.844 1.00 95.62 298 PRO A N 1
ATOM 2366 C CA . PRO A 1 298 ? 18.303 -0.717 -10.671 1.00 95.62 298 PRO A CA 1
ATOM 2367 C C . PRO A 1 298 ? 17.454 0.158 -11.594 1.00 95.62 298 PRO A C 1
ATOM 2369 O O . PRO A 1 298 ? 16.467 -0.323 -12.153 1.00 95.62 298 PRO A O 1
ATOM 2372 N N . ILE A 1 299 ? 17.868 1.407 -11.825 1.00 96.62 299 ILE A N 1
ATOM 2373 C CA . ILE A 1 299 ? 17.163 2.340 -12.715 1.00 96.62 299 ILE A CA 1
ATOM 2374 C C . ILE A 1 299 ? 17.196 1.822 -14.158 1.00 96.62 299 ILE A C 1
ATOM 2376 O O . ILE A 1 299 ? 16.155 1.705 -14.802 1.00 96.62 299 ILE A O 1
ATOM 2380 N N . GLU A 1 300 ? 18.369 1.411 -14.649 1.00 96.06 300 GLU A N 1
ATOM 2381 C CA . GLU A 1 300 ? 18.501 0.822 -15.988 1.00 96.06 300 GLU A CA 1
ATOM 2382 C C . GLU A 1 300 ? 17.700 -0.475 -16.125 1.00 96.06 300 GLU A C 1
ATOM 2384 O O . GLU A 1 300 ? 17.069 -0.726 -17.155 1.00 96.06 300 GLU A O 1
ATOM 2389 N N . LYS A 1 301 ? 17.670 -1.302 -15.071 1.00 95.69 301 LYS A N 1
ATOM 2390 C CA . LYS A 1 301 ? 16.860 -2.521 -15.053 1.00 95.69 301 LYS A CA 1
ATOM 2391 C C . LYS A 1 301 ? 15.368 -2.209 -15.147 1.00 95.69 301 LYS A C 1
ATOM 2393 O O . LYS A 1 301 ? 14.667 -2.891 -15.895 1.00 95.69 301 LYS A O 1
ATOM 2398 N N . LEU A 1 302 ? 14.891 -1.189 -14.434 1.00 96.50 302 LEU A N 1
ATOM 2399 C CA . LEU A 1 302 ? 13.496 -0.756 -14.480 1.00 96.50 302 LEU A CA 1
ATOM 2400 C C . LEU A 1 302 ? 13.130 -0.182 -15.857 1.00 96.50 302 LEU A C 1
ATOM 2402 O O . LEU A 1 302 ? 12.120 -0.589 -16.433 1.00 96.50 302 LEU A O 1
ATOM 2406 N N . ARG A 1 303 ? 13.994 0.660 -16.445 1.00 97.06 303 ARG A N 1
ATOM 2407 C CA . ARG A 1 303 ? 13.846 1.148 -17.830 1.00 97.06 303 ARG A CA 1
ATOM 2408 C C . ARG A 1 303 ? 13.759 -0.006 -18.828 1.00 97.06 303 ARG A C 1
ATOM 2410 O O . ARG A 1 303 ? 12.893 -0.009 -19.698 1.00 97.06 303 ARG A O 1
ATOM 2417 N N . TRP A 1 304 ? 14.609 -1.024 -18.681 1.00 96.19 304 TRP A N 1
ATOM 2418 C CA . TRP A 1 304 ? 14.576 -2.216 -19.531 1.00 96.19 304 TRP A CA 1
ATOM 2419 C C . TRP A 1 304 ? 13.269 -3.013 -19.385 1.00 96.19 304 TRP A C 1
ATOM 2421 O O . TRP A 1 304 ? 12.716 -3.459 -20.393 1.00 96.19 304 TRP A O 1
ATOM 2431 N N . ILE A 1 305 ? 12.737 -3.148 -18.165 1.00 96.62 305 ILE A N 1
ATOM 2432 C CA . ILE A 1 305 ? 11.458 -3.827 -17.892 1.00 96.62 305 ILE A CA 1
ATOM 2433 C C . ILE A 1 305 ? 10.273 -3.135 -18.582 1.00 96.62 305 ILE A C 1
ATOM 2435 O O . ILE A 1 305 ? 9.364 -3.832 -19.028 1.00 96.62 305 ILE A O 1
ATOM 2439 N N . PHE A 1 306 ? 10.283 -1.808 -18.711 1.00 96.69 306 PHE A N 1
ATOM 2440 C CA . PHE A 1 306 ? 9.246 -1.060 -19.437 1.00 96.69 306 PHE A CA 1
ATOM 2441 C C . PHE A 1 306 ? 9.584 -0.802 -20.913 1.00 96.69 306 PHE A C 1
ATOM 2443 O O . PHE A 1 306 ? 8.841 -0.120 -21.610 1.00 96.69 306 PHE A O 1
ATOM 2450 N N . SER A 1 307 ? 10.697 -1.340 -21.414 1.00 95.56 307 SER A N 1
ATOM 2451 C CA . SER A 1 307 ? 11.087 -1.183 -22.816 1.00 95.56 307 SER A CA 1
ATOM 2452 C C . SER A 1 307 ? 10.400 -2.204 -23.728 1.00 95.56 307 SER A C 1
ATOM 2454 O O . SER A 1 307 ? 9.946 -3.266 -23.296 1.00 95.56 307 SER A O 1
ATOM 2456 N N . THR A 1 308 ? 10.459 -1.966 -25.039 1.00 94.94 308 THR A N 1
ATOM 2457 C CA . THR A 1 308 ? 10.008 -2.929 -26.060 1.00 94.94 308 THR A CA 1
ATOM 2458 C C . THR A 1 308 ? 10.752 -4.272 -26.013 1.00 94.94 308 THR A C 1
ATOM 2460 O O . THR A 1 308 ? 10.267 -5.268 -26.549 1.00 94.94 308 THR A O 1
ATOM 2463 N N . GLN A 1 309 ? 11.911 -4.327 -25.346 1.00 95.00 309 GLN A N 1
ATOM 2464 C CA . GLN A 1 309 ? 12.724 -5.532 -25.150 1.00 95.00 309 GLN A CA 1
ATOM 2465 C C . GLN A 1 309 ? 12.410 -6.270 -23.841 1.00 95.00 309 GLN A C 1
ATOM 2467 O O . GLN A 1 309 ? 13.108 -7.228 -23.502 1.00 95.00 309 GLN A O 1
ATOM 2472 N N . SER A 1 310 ? 11.382 -5.842 -23.103 1.00 95.62 310 SER A N 1
ATOM 2473 C CA . SER A 1 310 ? 11.016 -6.437 -21.821 1.00 95.62 310 SER A CA 1
ATOM 2474 C C . SER A 1 310 ? 10.828 -7.957 -21.921 1.00 95.62 310 SER A C 1
ATOM 2476 O O . SER A 1 310 ? 10.213 -8.451 -22.882 1.00 95.62 310 SER A O 1
ATOM 2478 N N . PRO A 1 311 ? 11.293 -8.733 -20.924 1.00 93.56 311 PRO A N 1
ATOM 2479 C CA . PRO A 1 311 ? 10.981 -10.156 -20.846 1.00 93.56 311 PRO A CA 1
ATOM 2480 C C . PRO A 1 311 ? 9.487 -10.403 -20.579 1.00 93.56 311 PRO A C 1
ATOM 2482 O O . PRO A 1 311 ? 9.014 -11.507 -20.833 1.00 93.56 311 PRO A O 1
ATOM 2485 N N . TYR A 1 312 ? 8.746 -9.381 -20.137 1.00 96.19 312 TYR A N 1
ATOM 2486 C CA . TYR A 1 312 ? 7.317 -9.425 -19.838 1.00 96.19 312 TYR A CA 1
ATOM 2487 C C . TYR A 1 312 ? 6.528 -8.759 -20.980 1.00 96.19 312 TYR A C 1
ATOM 2489 O O . TYR A 1 312 ? 6.577 -7.534 -21.122 1.00 96.19 312 TYR A O 1
ATOM 2497 N N . PRO A 1 313 ? 5.839 -9.527 -21.851 1.00 94.88 313 PRO A N 1
ATOM 2498 C CA . PRO A 1 313 ? 5.176 -8.973 -23.034 1.00 94.88 313 PRO A CA 1
ATOM 2499 C C . PRO A 1 313 ? 4.149 -7.876 -22.730 1.00 94.88 313 PRO A C 1
ATOM 2501 O O . PRO A 1 313 ? 4.021 -6.930 -23.496 1.00 94.88 313 PRO A O 1
ATOM 2504 N N . ASP A 1 314 ? 3.459 -7.980 -21.598 1.00 93.56 314 ASP A N 1
ATOM 2505 C CA . ASP A 1 314 ? 2.439 -7.052 -21.108 1.00 93.56 314 ASP A CA 1
ATOM 2506 C C . ASP A 1 314 ? 2.981 -5.672 -20.691 1.00 93.56 314 ASP A C 1
ATOM 2508 O O . ASP A 1 314 ? 2.204 -4.709 -20.622 1.00 93.56 314 ASP A O 1
ATOM 2512 N N . LEU A 1 315 ? 4.301 -5.572 -20.479 1.00 96.38 315 LEU A N 1
ATOM 2513 C CA . LEU A 1 315 ? 5.027 -4.350 -20.115 1.00 96.38 315 LEU A CA 1
ATOM 2514 C C . LEU A 1 315 ? 5.719 -3.657 -21.300 1.00 96.38 315 LEU A C 1
ATOM 2516 O O . LEU A 1 315 ? 6.211 -2.544 -21.137 1.00 96.38 315 LEU A O 1
ATOM 2520 N N . ARG A 1 316 ? 5.744 -4.270 -22.493 1.00 95.94 316 ARG A N 1
ATOM 2521 C CA . ARG A 1 316 ? 6.466 -3.737 -23.671 1.00 95.94 316 ARG A CA 1
ATOM 2522 C C . ARG A 1 316 ? 5.840 -2.495 -24.291 1.00 95.94 316 ARG A C 1
ATOM 2524 O O . ARG A 1 316 ? 6.529 -1.751 -24.983 1.00 95.94 316 ARG A O 1
ATOM 2531 N N . ASP A 1 317 ? 4.548 -2.301 -24.053 1.00 93.38 317 ASP A N 1
ATOM 2532 C CA . ASP A 1 317 ? 3.757 -1.233 -24.665 1.00 93.38 317 ASP A CA 1
ATOM 2533 C C . ASP A 1 317 ? 3.665 0.007 -23.765 1.00 93.38 317 ASP A C 1
ATOM 2535 O O . ASP A 1 317 ? 2.755 0.816 -23.930 1.00 93.38 317 ASP A O 1
ATOM 2539 N N . PHE A 1 318 ? 4.553 0.149 -22.779 1.00 95.06 318 PHE A N 1
ATOM 2540 C CA . PHE A 1 318 ? 4.624 1.334 -21.929 1.00 95.06 318 PHE A CA 1
ATOM 2541 C C . PHE A 1 318 ? 5.680 2.321 -22.430 1.00 95.06 318 PHE A C 1
ATOM 2543 O O . PHE A 1 318 ? 6.696 1.947 -23.009 1.00 95.06 318 PHE A O 1
ATOM 2550 N N . GLU A 1 319 ? 5.439 3.601 -22.178 1.00 94.06 319 GLU A N 1
ATOM 2551 C CA . GLU A 1 319 ? 6.417 4.669 -22.328 1.00 94.06 319 GLU A CA 1
ATOM 2552 C C . GLU A 1 319 ? 6.603 5.401 -20.999 1.00 94.06 319 GLU A C 1
ATOM 2554 O O . GLU A 1 319 ? 5.652 5.573 -20.230 1.00 94.06 319 GLU A O 1
ATOM 2559 N N . ILE A 1 320 ? 7.835 5.831 -20.735 1.00 95.25 320 ILE A N 1
ATOM 2560 C CA . ILE A 1 320 ? 8.175 6.656 -19.575 1.00 95.25 320 ILE A CA 1
ATOM 2561 C C . ILE A 1 320 ? 7.767 8.096 -19.888 1.00 95.25 320 ILE A C 1
ATOM 2563 O O . ILE A 1 320 ? 8.233 8.676 -20.866 1.00 95.25 320 ILE A O 1
ATOM 2567 N N . ILE A 1 321 ? 6.898 8.666 -19.055 1.00 94.31 321 ILE A N 1
ATOM 2568 C CA . ILE A 1 321 ? 6.362 10.030 -19.222 1.00 94.31 321 ILE A CA 1
ATOM 2569 C C . ILE A 1 321 ? 6.935 11.027 -18.223 1.00 94.31 321 ILE A C 1
ATOM 2571 O O . ILE A 1 321 ? 6.878 12.232 -18.445 1.00 94.31 321 ILE A O 1
ATOM 2575 N N . GLN A 1 322 ? 7.482 10.526 -17.123 1.00 94.62 322 GLN A N 1
ATOM 2576 C CA . GLN A 1 322 ? 8.163 11.318 -16.115 1.00 94.62 322 GLN A CA 1
ATOM 2577 C C . GLN A 1 322 ? 9.225 10.435 -15.483 1.00 94.62 322 GLN A C 1
ATOM 2579 O O . GLN A 1 322 ? 8.982 9.260 -15.203 1.00 94.62 322 GLN A O 1
ATOM 2584 N N . GLU A 1 323 ? 10.384 11.018 -15.230 1.00 95.94 323 GLU A N 1
ATOM 2585 C CA . GLU A 1 323 ? 11.441 10.357 -14.493 1.00 95.94 323 GLU A CA 1
ATOM 2586 C C . GLU A 1 323 ? 12.225 11.403 -13.711 1.00 95.94 323 GLU A C 1
ATOM 2588 O O . GLU A 1 323 ? 12.597 12.448 -14.248 1.00 95.94 323 GLU A O 1
ATOM 2593 N N . GLN A 1 324 ? 12.449 11.137 -12.432 1.00 96.00 324 GLN A N 1
ATOM 2594 C CA . GLN A 1 324 ? 13.197 12.013 -11.550 1.00 96.00 324 GLN A CA 1
ATOM 2595 C C . GLN A 1 324 ? 13.975 11.168 -10.555 1.00 96.00 324 GLN A C 1
ATOM 2597 O O . GLN A 1 324 ? 13.430 10.277 -9.914 1.00 96.00 324 GLN A O 1
ATOM 2602 N N . ASP A 1 325 ? 15.256 11.470 -10.413 1.00 96.25 325 ASP A N 1
ATOM 2603 C CA . ASP A 1 325 ? 16.136 10.767 -9.491 1.00 96.25 325 ASP A CA 1
ATOM 2604 C C . ASP A 1 325 ? 16.510 11.650 -8.295 1.00 96.25 325 ASP A C 1
ATOM 2606 O O . ASP A 1 325 ? 16.387 12.878 -8.344 1.00 96.25 325 ASP A O 1
ATOM 2610 N N . ASN A 1 326 ? 17.008 11.024 -7.231 1.00 95.31 326 ASN A N 1
ATOM 2611 C CA . ASN A 1 326 ? 17.486 11.685 -6.016 1.00 95.31 326 ASN A CA 1
ATOM 2612 C C . ASN A 1 326 ? 16.425 12.524 -5.281 1.00 95.31 326 ASN A C 1
ATOM 2614 O O . ASN A 1 326 ? 16.735 13.564 -4.690 1.00 95.31 326 ASN A O 1
ATOM 2618 N N . ILE A 1 327 ? 15.171 12.065 -5.263 1.00 95.88 327 ILE A N 1
ATOM 2619 C CA . ILE A 1 327 ? 14.131 12.676 -4.431 1.00 95.88 327 ILE A CA 1
ATOM 2620 C C . ILE A 1 327 ? 14.386 12.267 -2.980 1.00 95.88 327 ILE A C 1
ATOM 2622 O O . ILE A 1 327 ? 14.158 11.122 -2.593 1.00 95.88 327 ILE A O 1
ATOM 2626 N N . ALA A 1 328 ? 14.875 13.197 -2.161 1.00 94.81 328 ALA A N 1
ATOM 2627 C CA . ALA A 1 328 ? 15.111 12.919 -0.749 1.00 94.81 328 ALA A CA 1
ATOM 2628 C C . ALA A 1 328 ? 13.804 12.486 -0.066 1.00 94.81 328 ALA A C 1
ATOM 2630 O O . ALA A 1 328 ? 12.780 13.126 -0.264 1.00 94.81 328 ALA A O 1
ATOM 2631 N N . TRP A 1 329 ? 13.829 11.451 0.771 1.00 95.31 329 TRP A N 1
ATOM 2632 C CA . TRP A 1 329 ? 12.714 11.090 1.642 1.00 95.31 329 TRP A CA 1
ATOM 2633 C C . TRP A 1 329 ? 13.208 10.776 3.042 1.00 95.31 329 TRP A C 1
ATOM 2635 O O . TRP A 1 329 ? 14.028 9.884 3.266 1.00 95.31 329 TRP A O 1
ATOM 2645 N N . ARG A 1 330 ? 12.719 11.548 4.009 1.00 93.88 330 ARG A N 1
ATOM 2646 C CA . ARG A 1 330 ? 13.181 11.466 5.391 1.00 93.88 330 ARG A CA 1
ATOM 2647 C C . ARG A 1 330 ? 12.274 10.583 6.232 1.00 93.88 330 ARG A C 1
ATOM 2649 O O . ARG A 1 330 ? 11.084 10.861 6.386 1.00 93.88 330 ARG A O 1
ATOM 2656 N N . ILE A 1 331 ? 12.889 9.612 6.896 1.00 93.19 331 ILE A N 1
ATOM 2657 C CA . ILE A 1 331 ? 12.239 8.695 7.822 1.00 93.19 331 ILE A CA 1
ATOM 2658 C C . ILE A 1 331 ? 12.910 8.783 9.191 1.00 93.19 331 ILE A C 1
ATOM 2660 O O . ILE A 1 331 ? 14.116 8.599 9.347 1.00 93.19 331 ILE A O 1
ATOM 2664 N N . ARG A 1 332 ? 12.121 9.049 10.232 1.00 93.94 332 ARG A N 1
ATOM 2665 C CA . ARG A 1 332 ? 12.613 9.072 11.613 1.00 93.94 332 ARG A CA 1
ATOM 2666 C C . ARG A 1 332 ? 12.462 7.693 12.253 1.00 93.94 332 ARG A C 1
ATOM 2668 O O . ARG A 1 332 ? 11.351 7.174 12.346 1.00 93.94 332 ARG A O 1
ATOM 2675 N N . LEU A 1 333 ? 13.552 7.152 12.797 1.00 94.12 333 LEU A N 1
ATOM 2676 C CA . LEU A 1 333 ? 13.517 5.913 13.583 1.00 94.12 333 LEU A CA 1
ATOM 2677 C C . LEU A 1 333 ? 13.272 6.210 15.070 1.00 94.12 333 LEU A C 1
ATOM 2679 O O . LEU A 1 333 ? 12.408 5.605 15.700 1.00 94.12 333 LEU A O 1
ATOM 2683 N N . HIS A 1 334 ? 14.005 7.171 15.639 1.00 93.94 334 HIS A N 1
ATOM 2684 C CA . HIS A 1 334 ? 13.836 7.660 17.016 1.00 93.94 334 HIS A CA 1
ATOM 2685 C C . HIS A 1 334 ? 14.573 9.006 17.205 1.00 93.94 334 HIS A C 1
ATOM 2687 O O . HIS A 1 334 ? 15.066 9.577 16.237 1.00 93.94 334 HIS A O 1
ATOM 2693 N N . ASN A 1 335 ? 14.688 9.545 18.429 1.00 92.62 335 ASN A N 1
ATOM 2694 C CA . ASN A 1 335 ? 15.248 10.896 18.671 1.00 92.62 335 ASN A CA 1
ATOM 2695 C C . ASN A 1 335 ? 16.700 11.097 18.214 1.00 92.62 335 ASN A C 1
ATOM 2697 O O . ASN A 1 335 ? 17.163 12.228 18.109 1.00 92.62 335 ASN A O 1
ATOM 2701 N N . ARG A 1 336 ? 17.435 10.006 17.996 1.00 92.31 336 ARG A N 1
ATOM 2702 C CA . ARG A 1 336 ? 18.870 10.018 17.690 1.00 92.31 336 ARG A CA 1
ATOM 2703 C C . ARG A 1 336 ? 19.202 9.305 16.382 1.00 92.31 336 ARG A C 1
ATOM 2705 O O . ARG A 1 336 ? 20.374 9.081 16.116 1.00 92.31 336 ARG A O 1
ATOM 2712 N N . SER A 1 337 ? 18.191 8.903 15.612 1.00 93.75 337 SER A N 1
ATOM 2713 C CA . SER A 1 337 ? 18.400 8.207 14.347 1.00 93.75 337 SER A CA 1
ATOM 2714 C C . SER A 1 337 ? 17.333 8.588 13.333 1.00 93.75 337 SER A C 1
ATOM 2716 O O . SER A 1 337 ? 16.126 8.506 13.592 1.00 93.75 337 SER A O 1
ATOM 2718 N N . ILE A 1 338 ? 17.818 9.033 12.182 1.00 92.88 338 ILE A N 1
ATOM 2719 C CA . ILE A 1 338 ? 17.053 9.415 11.008 1.00 92.88 338 ILE A CA 1
ATOM 2720 C C . ILE A 1 338 ? 17.713 8.709 9.834 1.00 92.88 338 ILE A C 1
ATOM 2722 O O . ILE A 1 338 ? 18.936 8.709 9.716 1.00 92.88 338 ILE A O 1
ATOM 2726 N N . MET A 1 339 ? 16.881 8.144 8.979 1.00 93.75 339 MET A N 1
ATOM 2727 C CA . MET A 1 339 ? 17.265 7.602 7.694 1.00 93.75 339 MET A CA 1
ATOM 2728 C C . MET A 1 339 ? 16.777 8.559 6.610 1.00 93.75 339 MET A C 1
ATOM 2730 O O . MET A 1 339 ? 15.674 9.105 6.704 1.00 93.75 339 MET A O 1
ATOM 2734 N N . GLN A 1 340 ? 17.613 8.792 5.607 1.00 94.50 340 GLN A N 1
ATOM 2735 C CA . GLN A 1 340 ? 17.243 9.553 4.426 1.00 94.50 340 GLN A CA 1
ATOM 2736 C C . GLN A 1 340 ? 17.448 8.664 3.212 1.00 94.50 340 GLN A C 1
ATOM 2738 O O . GLN A 1 340 ? 18.567 8.238 2.939 1.00 94.50 340 GLN A O 1
ATOM 2743 N N . TYR A 1 341 ? 16.356 8.403 2.512 1.00 96.06 341 TYR A N 1
ATOM 2744 C CA . TYR A 1 341 ? 16.367 7.740 1.225 1.00 96.06 341 TYR A CA 1
ATOM 2745 C C . TYR A 1 341 ? 16.516 8.756 0.102 1.00 96.06 341 TYR A C 1
ATOM 2747 O O . TYR A 1 341 ? 16.089 9.901 0.239 1.00 96.06 341 TYR A O 1
ATOM 2755 N N . ASN A 1 342 ? 17.097 8.314 -1.008 1.00 96.50 342 ASN A N 1
ATOM 2756 C CA . ASN A 1 342 ? 17.073 9.017 -2.281 1.00 96.50 342 ASN A CA 1
ATOM 2757 C C . ASN A 1 342 ? 16.209 8.173 -3.214 1.00 96.50 342 ASN A C 1
ATOM 2759 O O . ASN A 1 342 ? 16.639 7.116 -3.665 1.00 96.50 342 ASN A O 1
ATOM 2763 N N . LEU A 1 343 ? 14.964 8.590 -3.408 1.00 97.69 343 LEU A N 1
ATOM 2764 C CA . LEU A 1 343 ? 14.002 7.867 -4.222 1.00 97.69 343 LEU A CA 1
ATOM 2765 C C . LEU A 1 343 ? 14.225 8.178 -5.699 1.00 97.69 343 LEU A C 1
ATOM 2767 O O . LEU A 1 343 ? 14.444 9.331 -6.081 1.00 97.69 343 LEU A O 1
ATOM 2771 N N . HIS A 1 344 ? 14.068 7.144 -6.512 1.00 98.12 344 HIS A N 1
ATOM 2772 C CA . HIS A 1 344 ? 13.853 7.251 -7.939 1.00 98.12 344 HIS A CA 1
ATOM 2773 C C . HIS A 1 344 ? 12.350 7.204 -8.226 1.00 98.12 344 HIS A C 1
ATOM 2775 O O . HIS A 1 344 ? 11.678 6.240 -7.850 1.00 98.12 344 HIS A O 1
ATOM 2781 N N . LEU A 1 345 ? 11.830 8.245 -8.874 1.00 97.81 345 LEU A N 1
ATOM 2782 C CA . LEU A 1 345 ? 10.464 8.346 -9.373 1.00 97.81 345 LEU A CA 1
ATOM 2783 C C . LEU A 1 345 ? 10.440 8.052 -10.873 1.00 97.81 345 LEU A C 1
ATOM 2785 O O . LEU A 1 345 ? 11.123 8.716 -11.647 1.00 97.81 345 LEU A O 1
ATOM 2789 N N . MET A 1 346 ? 9.584 7.121 -11.282 1.00 97.75 346 MET A N 1
ATOM 2790 C CA . MET A 1 346 ? 9.273 6.832 -12.677 1.00 97.75 346 MET A CA 1
ATOM 2791 C C . MET A 1 346 ? 7.759 6.743 -12.854 1.00 97.75 346 MET A C 1
ATOM 2793 O O . MET A 1 346 ? 7.097 5.960 -12.169 1.00 97.75 346 MET A O 1
ATOM 2797 N N . SER A 1 347 ? 7.218 7.505 -13.803 1.00 97.12 347 SER A N 1
ATOM 2798 C CA . SER A 1 347 ? 5.827 7.381 -14.236 1.00 97.12 347 SER A CA 1
ATOM 2799 C C . SER A 1 347 ? 5.768 6.853 -15.664 1.00 97.12 347 SER A C 1
ATOM 2801 O O . SER A 1 347 ? 6.484 7.337 -16.544 1.00 97.12 347 SER A O 1
ATOM 2803 N N . VAL A 1 348 ? 4.897 5.874 -15.902 1.00 95.62 348 VAL A N 1
ATOM 2804 C CA . VAL A 1 348 ? 4.721 5.210 -17.197 1.00 95.62 348 VAL A CA 1
ATOM 2805 C C . VAL A 1 348 ? 3.255 5.187 -17.620 1.00 95.62 348 VAL A C 1
ATOM 2807 O O . VAL A 1 348 ? 2.359 5.074 -16.783 1.00 95.62 348 VAL A O 1
ATOM 2810 N N . ARG A 1 349 ? 2.995 5.236 -18.926 1.00 93.44 349 ARG A N 1
ATOM 2811 C CA . ARG A 1 349 ? 1.656 5.028 -19.511 1.00 93.44 349 ARG A CA 1
ATOM 2812 C C . ARG A 1 349 ? 1.728 4.110 -20.720 1.00 93.44 349 ARG A C 1
ATOM 2814 O O . ARG A 1 349 ? 2.793 3.969 -21.311 1.00 93.44 349 ARG A O 1
ATOM 2821 N N . ARG A 1 350 ? 0.607 3.505 -21.118 1.00 91.50 350 ARG A N 1
ATOM 2822 C CA . ARG A 1 350 ? 0.560 2.717 -22.358 1.00 91.50 350 ARG A CA 1
ATOM 2823 C C . ARG A 1 350 ? 0.671 3.615 -23.594 1.00 91.50 350 ARG A C 1
ATOM 2825 O O . ARG A 1 350 ? -0.047 4.607 -23.716 1.00 91.50 350 ARG A O 1
ATOM 2832 N N . ASN A 1 351 ? 1.524 3.230 -24.537 1.00 84.88 351 ASN A N 1
ATOM 2833 C CA . ASN A 1 351 ? 1.657 3.869 -25.838 1.00 84.88 351 ASN A CA 1
ATOM 2834 C C . ASN A 1 351 ? 0.488 3.444 -26.738 1.00 84.88 351 ASN A C 1
ATOM 2836 O O . ASN A 1 351 ? 0.544 2.431 -27.431 1.00 84.88 351 ASN A O 1
ATOM 2840 N N . ASN A 1 352 ? -0.598 4.214 -26.708 1.00 71.88 352 ASN A N 1
ATOM 2841 C CA . ASN A 1 352 ? -1.815 3.885 -27.454 1.00 71.88 352 ASN A CA 1
ATOM 2842 C C . ASN A 1 352 ? -1.961 4.673 -28.762 1.00 71.88 352 ASN A C 1
ATOM 2844 O O . ASN A 1 352 ? -3.048 4.687 -29.338 1.00 71.88 352 ASN A O 1
ATOM 2848 N N . GLY A 1 353 ? -0.920 5.388 -29.212 1.00 62.06 353 GLY A N 1
ATOM 2849 C CA . GLY A 1 353 ? -0.976 6.271 -30.389 1.00 62.06 353 GLY A CA 1
ATOM 2850 C C . GLY A 1 353 ? -1.985 7.429 -30.281 1.00 62.06 353 GLY A C 1
ATOM 2851 O O . GLY A 1 353 ? -2.102 8.244 -31.194 1.00 62.06 353 GLY A O 1
ATOM 2852 N N . LEU A 1 354 ? -2.716 7.511 -29.170 1.00 55.28 354 LEU A N 1
ATOM 2853 C CA . LEU A 1 354 ? -3.597 8.604 -28.814 1.00 55.28 354 LEU A CA 1
ATOM 2854 C C . LEU A 1 354 ? -2.724 9.711 -28.235 1.00 55.28 354 LEU A C 1
ATOM 2856 O O . LEU A 1 354 ? -2.011 9.491 -27.258 1.00 55.28 354 LEU A O 1
ATOM 2860 N N . SER A 1 355 ? -2.800 10.907 -28.817 1.00 47.16 355 SER A N 1
ATOM 2861 C CA . SER A 1 355 ? -2.290 12.123 -28.192 1.00 47.16 355 SER A CA 1
ATOM 2862 C C . SER A 1 355 ? -3.162 12.440 -26.974 1.00 47.16 355 SER A C 1
ATOM 2864 O O . SER A 1 355 ? -4.024 13.317 -27.022 1.00 47.16 355 SER A O 1
ATOM 2866 N N . SER A 1 356 ? -3.024 11.678 -25.893 1.00 51.19 356 SER A N 1
ATOM 2867 C CA . SER A 1 356 ? -3.572 12.088 -24.611 1.00 51.19 356 SER A CA 1
ATOM 2868 C C . SER A 1 356 ? -2.697 13.236 -24.134 1.00 51.19 356 SER A C 1
ATOM 2870 O O . SER A 1 356 ? -1.574 13.019 -23.673 1.00 51.19 356 SER A O 1
ATOM 2872 N N . THR A 1 357 ? -3.189 14.456 -24.326 1.00 48.31 357 THR A N 1
ATOM 2873 C CA . THR A 1 357 ? -2.672 15.642 -23.653 1.00 48.31 357 THR A CA 1
ATOM 2874 C C . THR A 1 357 ? -2.818 15.416 -22.152 1.00 48.31 357 THR A C 1
ATOM 2876 O O . THR A 1 357 ? -3.893 15.613 -21.587 1.00 48.31 357 THR A O 1
ATOM 2879 N N . CYS A 1 358 ? -1.750 14.914 -21.542 1.00 52.66 358 CYS A N 1
ATOM 2880 C CA . CYS A 1 358 ? -1.151 15.706 -20.486 1.00 52.66 358 CYS A CA 1
ATOM 2881 C C . CYS A 1 358 ? -0.636 16.995 -21.160 1.00 52.66 358 CYS A C 1
ATOM 2883 O O . CYS A 1 358 ? -0.999 18.083 -20.689 1.00 52.66 358 CYS A O 1
#

pLDDT: mean 93.21, std 7.37, range [47.16, 98.81]

Foldseek 3Di:
DAPVLCVQQQFFQLQCCVPPVDGFGWDWDADDDDDRARAWTWTAGPPPRDIWIQHRSATARENCNPVLCVVCVCLRPDDPPDDLVVLVCVLVVCFPPRPSLVLQLLCQFVLQQQPVVPQPPDPDPDGWPVLVVLVVQCPLDADEAEEEEEQCFLPNSQQSCCVVRVYQYEYEDQNSNRLSNNSVCLVPQKHWGWHAADGSDTDIDIDGHDRPPSVSYHYYYYDLLRGRGAFQRHAEYEYAAPLLQAQASVSNVLVCLGNHHQNHKYKYKHLQPHDCVHYPPVRRQFPDDCPDPCRRDNVVSVVCCQDCNHPDNSNNQKDWSDWDWQPWTWIDSHPPDIDIGTIIMTMIHGNPVDPPDD

Sequence (358 aa):
MLKDHFHHFSPICTV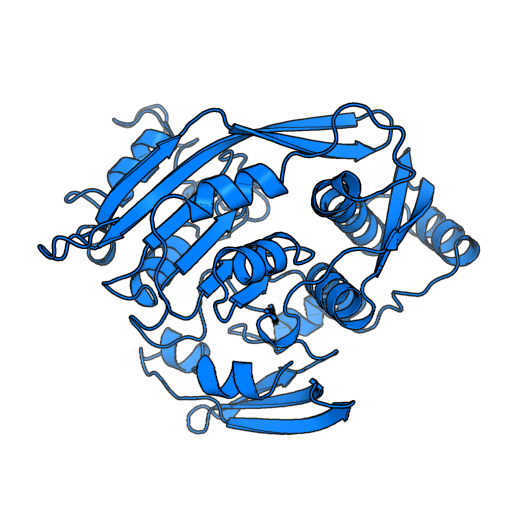CKTNNQAEHKLILQVAKKVGVNIEEGHLYCPECKKVYPILHGIPILVPNPEAYIQQSILHITQNINTTPFFDQWVGESCGPSSSYDLTKQYLSTYMWAHYNDQNPNSTTPNTSNFSQIIQEMINPCLFEGPQLDLGCSVGRGTFILAQETQNLTLGLDINFSMLRMAQEIKKTGSVTYRLRQHGTIYSTCTHPVEIPSPKLVDFWAVDAQNLPFADKTIHRCHSTNLIDCLDRPHDHLQELARVHNPLGYISLATPFDWSPNATPYDHWIGGNGSMYPLQGEPIEKLRWIFSTQSPYPDLRDFEIIQEQDNIAWRIRLHNRSIMQYNLHLMSVRRNNGLSSTC

Mean predicted aligned error: 4.3 Å

Nearest PDB structures (foldseek):
  8khq-assembly1_A  TM=8.548E-01  e=9.877E-20  Hydrogenimonas thermophila
  8khq-assembly2_D  TM=8.455E-01  e=1.051E-19  Hydrogenimonas thermophila
  8khq-assembly1_C  TM=8.375E-01  e=2.647E-19  Hydrogenimonas thermophila
  4krh-assembly2_B  TM=6.051E-01  e=2.757E-10  Haemonchus contortus
  4ine-assembly1_B  TM=6.477E-01  e=1.455E-09  Caenorhabditis elegans

Secondary structure (DSSP, 8-state):
-BHHHHHHH--B-HHHHHHH----B-EEEEEEEETTEEEEEEEE-TTT--EEEEETTEEB-SS-HHHHHHHHHHHHHS-S---HHHHHHHHHHH-TTSHHHHHHHHHHHHHHHHHGGG-TT---SS---HHHHHHHHHTT----S-EEEET-TTSHHHHHHHHHH-S-EEEEES-HHHHHHHHHHHHHSEEEEEEEEETTEEEEEEEE-----TTSEEEEE--TTS--S-TT-EEEEEEES-GGGSS-HHHHHHHHHHHEEEEEEEEEEE-----TTTS-GGG-SSSS-TTSTTTT-HHHHHHHHTSTT-SSGGGTTEEEEEEEEEEEEEEEEETTEEEEEEEEEEEEEE--S-----

Solvent-accessible surface area (backbone atoms only — not comparable to full-atom values): 19082 Å² total; per-residue (Å²): 51,48,62,66,56,51,64,73,59,45,41,26,33,39,54,44,36,72,74,70,70,39,85,43,60,47,46,82,46,84,75,38,72,58,94,75,32,37,36,30,32,34,33,33,25,85,80,87,62,51,69,27,49,24,53,90,17,26,42,35,50,41,77,54,44,68,63,51,45,67,76,38,43,64,55,72,69,54,79,86,87,68,52,72,70,57,53,45,55,54,32,59,71,62,31,86,81,26,73,69,38,46,51,45,50,52,50,24,22,51,50,43,25,61,46,42,72,63,35,90,81,60,85,65,82,83,58,29,49,47,69,59,54,51,50,65,62,52,66,75,53,91,74,89,51,42,30,39,25,38,51,24,49,60,30,49,58,26,44,51,52,22,53,79,60,73,26,48,23,35,20,26,26,74,56,60,54,32,43,49,49,23,52,47,28,66,73,67,35,35,50,73,50,48,39,44,46,53,96,72,42,62,44,84,46,74,41,66,48,90,66,58,65,57,88,32,50,44,52,36,34,31,41,70,56,47,62,36,51,57,71,44,63,32,27,35,41,38,33,52,72,29,63,36,58,31,58,48,35,63,48,24,56,51,38,49,52,45,25,38,18,74,90,25,42,39,28,39,33,36,60,72,72,63,36,66,92,44,20,46,75,90,49,50,71,26,84,44,62,64,89,44,98,67,45,20,39,36,69,62,44,51,53,43,46,38,25,80,78,20,94,47,75,83,35,27,52,37,42,79,79,42,75,47,71,69,44,70,40,45,40,47,69,31,79,88,42,72,48,73,43,50,22,38,36,44,29,33,30,53,69,74,88,64,87,73,83,99

Radius of gyration: 20.06 Å; Cα contacts (8 Å, |Δi|>4): 758; chains: 1; bounding box: 52×43×62 Å